Protein AF-0000000080181587 (afdb_homodimer)

Solvent-accessible surface area (backbone atoms only — not comparable to full-atom values): 15910 Å² total; per-residue (Å²): 115,83,78,79,50,74,43,42,26,51,30,37,34,53,44,27,36,54,55,8,50,52,36,20,49,54,12,48,38,34,66,66,40,89,56,18,46,67,44,42,8,54,51,32,40,67,53,12,35,51,60,16,58,60,49,30,49,51,49,24,50,44,24,31,50,20,9,48,26,30,38,45,14,40,65,37,14,56,19,17,9,43,42,31,15,54,25,50,43,45,24,66,62,68,8,54,89,44,44,54,50,54,92,63,52,16,29,41,58,36,51,52,54,23,45,52,32,35,28,40,11,13,65,32,47,37,70,75,19,47,38,27,73,75,44,42,80,70,42,75,56,25,32,63,51,4,37,47,45,11,50,53,53,3,48,49,51,23,52,49,48,46,73,76,30,52,47,73,58,78,74,73,80,121,117,82,77,79,51,72,45,42,24,50,29,36,34,54,45,27,36,54,54,7,51,53,36,20,51,54,12,48,35,34,65,68,42,81,61,18,46,68,42,42,9,53,52,31,42,68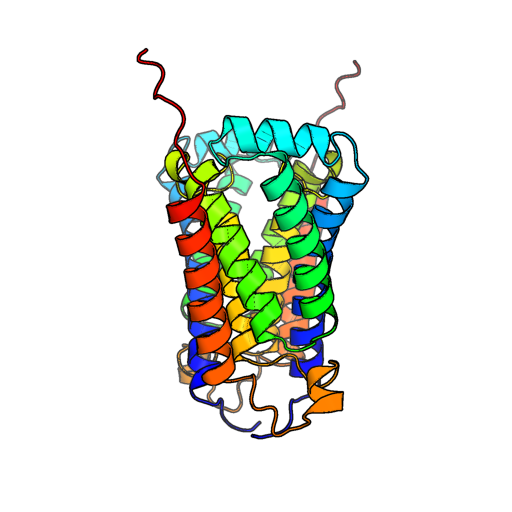,53,12,35,51,61,16,59,59,48,30,49,50,51,22,50,43,25,32,50,20,9,49,26,31,37,47,14,40,65,37,14,55,21,18,10,43,42,30,14,54,26,49,43,45,24,65,60,69,9,56,88,45,44,56,50,54,94,63,50,15,30,42,58,36,50,51,54,23,44,52,32,36,27,40,9,13,65,32,48,36,70,74,18,47,38,27,74,73,45,42,83,71,43,75,54,25,33,64,50,3,37,47,45,10,49,53,52,4,49,49,52,23,52,51,49,45,72,74,30,52,47,72,59,75,74,73,79,121

Foldseek 3Di:
DDADDPVRLVVLLVLLLVLLVVLLVVLVCCCDNDCHLVNQLVVCVQLFQPRSSVCSNVSSVLSNCLSVCSNQQHLQLVSLLSLLQSLLLCQVRPAVVQDQDPVSPHSVVSVVSSVSSLVCQAQGRHCNHVLCVVPNPNRPRYHPNSNCSSNVSSVCNNVVSCVPGGDGDDPPPD/DDADDPVRLVVLLVLLLVLLVVLLVVLVCLCPNPCHLVNQLVVCVQLFFPRSSVCSNVSSVLSNCLSVCSNQQHLQLVSLLSLLQSLLLCQVRPAVVQDQDPVSPHSVVSVVSSVSSLVCQAQGRHCNHVLCVVPNPNRVRYHPNSNCSSNVSSVCNNVVSCVPGGDGDDPPPD

Organism: NCBI:txid722731

Secondary structure (DSSP, 8-state):
-PPPPHHHHHHHHHHHHHHHHHHHHHHHHHHHSSSHHHHHHHHHHHTTBSSHHHHHHHHHHHHHHHHHHHHHTSSTHHHHHHHHHHHHHHIIIIIGGG-S-GGGT-SHHHHHHHHHHHHHHHH---SSSHHHHHHGGG-TTSHHHHHHHHHHHHHHHHHHHHHHHB--------/-PPPPHHHHHHHHHHHHHHHHHHHHHHHHHHHSSSHHHHHHHHHHHTTBSSHHHHHHHHHHHHHHHHHHHHHTSSTHHHHHHHHHHHHHHIIIIIGGG-S-GGGT-SHHHHHHHHHHHHHHHH---SSSHHHHHHGGG-TTSHHHHHHHHHHHHHHHHHHHHHHHB--------

pLDDT: mean 96.25, std 8.7, range [39.94, 99.0]

Nearest PDB structures (foldseek):
  8qad-assembly1_A  TM=2.742E-01  e=8.069E+00  synthetic construct

InterPro domains:
  IPR032808 DoxX family [PF07681] (11-96)
  IPR051907 DoxX-like inner membrane-associated oxidoreductase [PTHR33452] (5-134)

Structure (mmCIF, N/CA/C/O backbone):
data_AF-0000000080181587-model_v1
#
loop_
_entity.id
_entity.type
_entity.pdbx_description
1 polymer 'DoxX subfamily protein'
#
loop_
_atom_site.group_PDB
_atom_site.id
_atom_site.type_symbol
_atom_site.label_atom_id
_atom_site.label_alt_id
_atom_site.label_comp_id
_atom_site.label_asym_id
_atom_site.label_entity_id
_atom_site.label_seq_id
_atom_site.pdbx_PDB_ins_code
_atom_site.Cartn_x
_atom_site.Cartn_y
_atom_site.Cartn_z
_atom_site.occupancy
_atom_site.B_iso_or_equiv
_atom_site.auth_seq_id
_atom_site.auth_comp_id
_atom_site.auth_asym_id
_atom_site.auth_atom_id
_atom_site.pdbx_PDB_model_num
ATOM 1 N N . MET A 1 1 ? 8.352 -24.969 -11.055 1 54.62 1 MET A N 1
ATOM 2 C CA . MET A 1 1 ? 7.27 -24.031 -10.734 1 54.62 1 MET A CA 1
ATOM 3 C C . MET A 1 1 ? 6.41 -23.75 -11.961 1 54.62 1 MET A C 1
ATOM 5 O O . MET A 1 1 ? 6.918 -23.734 -13.086 1 54.62 1 MET A O 1
ATOM 9 N N . THR A 1 2 ? 5.125 -24.062 -11.914 1 62.81 2 THR A N 1
ATOM 10 C CA . THR A 1 2 ? 4.223 -23.797 -13.031 1 62.81 2 THR A CA 1
ATOM 11 C C . THR A 1 2 ? 4.352 -22.359 -13.5 1 62.81 2 THR A C 1
ATOM 13 O O . THR A 1 2 ? 4.602 -21.453 -12.703 1 62.81 2 THR A O 1
ATOM 16 N N . PRO A 1 3 ? 4.414 -22.266 -14.828 1 81.62 3 PRO A N 1
ATOM 17 C CA . PRO A 1 3 ? 4.48 -20.922 -15.391 1 81.62 3 PRO A CA 1
ATOM 18 C C . PRO A 1 3 ? 3.334 -20.031 -14.93 1 81.62 3 PRO A C 1
ATOM 20 O O . PRO A 1 3 ? 2.252 -20.516 -14.602 1 81.62 3 PRO A O 1
ATOM 23 N N . TYR A 1 4 ? 3.627 -18.75 -14.828 1 90.75 4 TYR A N 1
ATOM 24 C CA . TYR A 1 4 ? 2.617 -17.75 -14.484 1 90.75 4 TYR A CA 1
ATOM 25 C C . TYR A 1 4 ? 1.482 -17.75 -15.5 1 90.75 4 TYR A C 1
ATOM 27 O O . TYR A 1 4 ? 1.721 -17.859 -16.703 1 90.75 4 TYR A O 1
ATOM 35 N N . ALA A 1 5 ? 0.319 -17.734 -14.93 1 93.81 5 ALA A N 1
ATOM 36 C CA . ALA A 1 5 ? -0.793 -17.391 -15.812 1 93.81 5 ALA A CA 1
ATOM 37 C C . ALA A 1 5 ? -0.728 -15.93 -16.25 1 93.81 5 ALA A C 1
ATOM 39 O O . ALA A 1 5 ? -0.069 -15.109 -15.594 1 93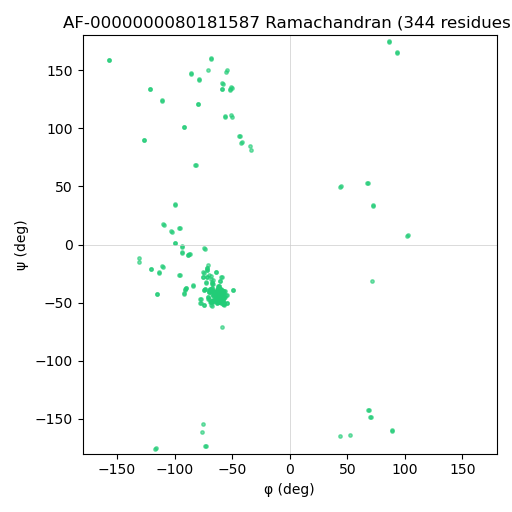.81 5 ALA A O 1
ATOM 40 N N . SER A 1 6 ? -1.43 -15.633 -17.359 1 96.69 6 SER A N 1
ATOM 41 C CA . SER A 1 6 ? -1.388 -14.281 -17.906 1 96.69 6 SER A CA 1
ATOM 42 C C . SER A 1 6 ? -1.922 -13.258 -16.906 1 96.69 6 SER A C 1
ATOM 44 O O . SER A 1 6 ? -1.405 -12.141 -16.828 1 96.69 6 SER A O 1
ATOM 46 N N . TYR A 1 7 ? -2.982 -13.57 -16.141 1 97.25 7 TYR A N 1
ATOM 47 C CA . TYR A 1 7 ? -3.537 -12.633 -15.164 1 97.25 7 TYR A CA 1
ATOM 48 C C . TYR A 1 7 ? -2.559 -12.391 -14.023 1 97.25 7 TYR A C 1
ATOM 50 O O . TYR A 1 7 ? -2.527 -11.297 -13.445 1 97.25 7 TYR A O 1
ATOM 58 N N . GLN A 1 8 ? -1.774 -13.398 -13.656 1 97.44 8 GLN A N 1
ATOM 59 C CA . GLN A 1 8 ? -0.755 -13.211 -12.625 1 97.44 8 GLN A CA 1
ATOM 60 C C . GLN A 1 8 ? 0.32 -12.227 -13.094 1 97.44 8 GLN A C 1
ATOM 62 O O . GLN A 1 8 ? 0.753 -11.367 -12.32 1 97.44 8 GLN A O 1
ATOM 67 N N . ASP A 1 9 ? 0.66 -12.406 -14.367 1 98.38 9 ASP A N 1
ATOM 68 C CA . ASP A 1 9 ? 1.646 -11.5 -14.945 1 98.38 9 ASP A CA 1
ATOM 69 C C . ASP A 1 9 ? 1.149 -10.055 -14.906 1 98.38 9 ASP A C 1
ATOM 71 O O . ASP A 1 9 ? 1.899 -9.141 -14.555 1 98.38 9 ASP A O 1
ATOM 75 N N . VAL A 1 10 ? -0.053 -9.852 -15.234 1 98.56 10 VAL A N 1
ATOM 76 C CA . VAL A 1 10 ? -0.626 -8.516 -15.297 1 98.56 10 VAL A CA 1
ATOM 77 C C . VAL A 1 10 ? -0.772 -7.945 -13.883 1 98.56 10 VAL A C 1
ATOM 79 O O . VAL A 1 10 ? -0.399 -6.801 -13.633 1 98.56 10 VAL A O 1
ATOM 82 N N . GLY A 1 11 ? -1.308 -8.742 -12.961 1 98.69 11 GLY A N 1
ATOM 83 C CA . GLY A 1 11 ? -1.465 -8.297 -11.586 1 98.69 11 GLY A CA 1
ATOM 84 C C . GLY A 1 11 ? -0.156 -7.891 -10.938 1 98.69 11 GLY A C 1
ATOM 85 O O . GLY A 1 11 ? -0.076 -6.84 -10.289 1 98.69 11 GLY A O 1
ATOM 86 N N . LEU A 1 12 ? 0.821 -8.703 -11.117 1 98.88 12 LEU A N 1
ATOM 87 C CA . LEU A 1 12 ? 2.131 -8.438 -10.531 1 98.88 12 LEU A CA 1
ATOM 88 C C . LEU A 1 12 ? 2.799 -7.242 -11.203 1 98.88 12 LEU A C 1
ATOM 90 O O . LEU A 1 12 ? 3.482 -6.457 -10.547 1 98.88 12 LEU A O 1
ATOM 94 N N . LEU A 1 13 ? 2.637 -7.121 -12.5 1 98.94 13 LEU A N 1
ATOM 95 C CA . LEU A 1 13 ? 3.211 -5.992 -13.219 1 98.94 13 LEU A CA 1
ATOM 96 C C . LEU A 1 13 ? 2.639 -4.676 -12.711 1 98.94 13 LEU A C 1
ATOM 98 O O . LEU A 1 13 ? 3.389 -3.74 -12.422 1 98.94 13 LEU A O 1
ATOM 102 N N . VAL A 1 14 ? 1.344 -4.609 -12.617 1 98.94 14 VAL A N 1
ATOM 103 C CA . VAL A 1 14 ? 0.69 -3.371 -12.203 1 98.94 14 VAL A CA 1
ATOM 104 C C . VAL A 1 14 ? 1.107 -3.02 -10.781 1 98.94 14 VAL A C 1
ATOM 106 O O . VAL A 1 14 ? 1.414 -1.862 -10.484 1 98.94 14 VAL A O 1
ATOM 109 N N . LEU A 1 15 ? 1.13 -4 -9.914 1 98.94 15 LEU A N 1
ATOM 110 C CA . LEU A 1 15 ? 1.533 -3.773 -8.531 1 98.94 15 LEU A CA 1
ATOM 111 C C . LEU A 1 15 ? 2.969 -3.268 -8.461 1 98.94 15 LEU A C 1
ATOM 113 O O . LEU A 1 15 ? 3.254 -2.291 -7.762 1 98.94 15 LEU A O 1
ATOM 117 N N . ARG A 1 16 ? 3.869 -3.859 -9.203 1 98.94 16 ARG A N 1
ATOM 118 C CA . ARG A 1 16 ? 5.27 -3.453 -9.219 1 98.94 16 ARG A CA 1
ATOM 119 C C . ARG A 1 16 ? 5.422 -2.031 -9.75 1 98.94 16 ARG A C 1
ATOM 121 O O . ARG A 1 16 ? 6.219 -1.25 -9.227 1 98.94 16 ARG A O 1
ATOM 128 N N . LEU A 1 17 ? 4.719 -1.771 -10.797 1 98.94 17 LEU A N 1
ATOM 129 C CA . LEU A 1 17 ? 4.832 -0.447 -11.398 1 98.94 17 LEU A CA 1
ATOM 130 C C . LEU A 1 17 ? 4.352 0.631 -10.43 1 98.94 17 LEU A C 1
ATOM 132 O O . LEU A 1 17 ? 5.012 1.659 -10.266 1 98.94 17 LEU A O 1
ATOM 136 N N . VAL A 1 18 ? 3.254 0.403 -9.781 1 98.94 18 VAL A N 1
ATOM 137 C CA . VAL A 1 18 ? 2.707 1.404 -8.875 1 98.94 18 VAL A CA 1
ATOM 138 C C . VAL A 1 18 ? 3.645 1.586 -7.684 1 98.94 18 VAL A C 1
ATOM 140 O O . VAL A 1 18 ? 4 2.713 -7.332 1 98.94 18 VAL A O 1
ATOM 143 N N . LEU A 1 19 ? 4.086 0.501 -7.055 1 98.94 19 LEU A N 1
ATOM 144 C CA . LEU A 1 19 ? 5.012 0.597 -5.934 1 98.94 19 LEU A CA 1
ATOM 145 C C . LEU A 1 19 ? 6.324 1.24 -6.367 1 98.94 19 LEU A C 1
ATOM 147 O O . LEU A 1 19 ? 6.812 2.164 -5.711 1 98.94 19 LEU A O 1
ATOM 151 N N . GLY A 1 20 ? 6.859 0.716 -7.473 1 99 20 GLY A N 1
ATOM 152 C CA . GLY A 1 20 ? 8.18 1.133 -7.914 1 99 20 GLY A CA 1
ATOM 153 C C . GLY A 1 20 ? 8.234 2.584 -8.352 1 99 20 GLY A C 1
ATOM 154 O O . GLY A 1 20 ? 9.133 3.326 -7.957 1 99 20 GLY A O 1
ATOM 155 N N . VAL A 1 21 ? 7.297 2.992 -9.164 1 98.94 21 VAL A N 1
ATOM 156 C CA . VAL A 1 21 ? 7.277 4.363 -9.664 1 98.94 21 VAL A CA 1
ATOM 157 C C . VAL A 1 21 ? 6.992 5.328 -8.508 1 98.94 21 VAL A C 1
ATOM 159 O O . VAL A 1 21 ? 7.539 6.43 -8.469 1 98.94 21 VAL A O 1
ATOM 162 N N . THR A 1 22 ? 6.109 4.922 -7.57 1 98.94 22 THR A N 1
ATOM 163 C CA . THR A 1 22 ? 5.836 5.734 -6.391 1 98.94 22 THR A CA 1
ATOM 164 C C . THR A 1 22 ? 7.121 6.008 -5.613 1 98.94 22 THR A C 1
ATOM 166 O O . THR A 1 22 ? 7.434 7.16 -5.301 1 98.94 22 THR A O 1
ATOM 169 N N . LEU A 1 23 ? 7.879 4.938 -5.328 1 98.94 23 LEU A N 1
ATOM 170 C CA . LEU A 1 23 ? 9.109 5.125 -4.559 1 98.94 23 LEU A CA 1
ATOM 171 C C . LEU A 1 23 ? 10.125 5.934 -5.352 1 98.94 23 LEU A C 1
ATOM 173 O O . LEU A 1 23 ? 10.805 6.805 -4.801 1 98.94 23 LEU A O 1
ATOM 177 N N . ALA A 1 24 ? 10.234 5.668 -6.621 1 98.94 24 ALA A N 1
ATOM 178 C CA . ALA A 1 24 ? 11.164 6.402 -7.477 1 98.94 24 ALA A CA 1
ATOM 179 C C . ALA A 1 24 ? 10.82 7.891 -7.512 1 98.94 24 ALA A C 1
ATOM 181 O O . ALA A 1 24 ? 11.711 8.742 -7.582 1 98.94 24 ALA A O 1
ATOM 182 N N . ALA A 1 25 ? 9.539 8.203 -7.539 1 98.75 25 ALA A N 1
ATOM 183 C CA . ALA A 1 25 ? 9.094 9.594 -7.527 1 98.75 25 ALA A CA 1
ATOM 184 C C . ALA A 1 25 ? 9.578 10.312 -6.27 1 98.75 25 ALA A C 1
ATOM 186 O O . ALA A 1 25 ? 9.953 11.484 -6.32 1 98.75 25 ALA A O 1
ATOM 187 N N . HIS A 1 26 ? 9.586 9.664 -5.16 1 98.69 26 HIS A N 1
ATOM 188 C CA . HIS A 1 26 ? 10.094 10.242 -3.926 1 98.69 26 HIS A CA 1
ATOM 189 C C . HIS A 1 26 ? 11.578 10.57 -4.043 1 98.69 26 HIS A C 1
ATOM 191 O O . HIS A 1 26 ? 12.023 11.648 -3.645 1 98.69 26 HIS A O 1
ATOM 197 N N . GLY A 1 27 ? 12.328 9.562 -4.566 1 98.69 27 GLY A N 1
ATOM 198 C CA . GLY A 1 27 ? 13.742 9.812 -4.785 1 98.69 27 GLY A CA 1
ATOM 199 C C . GLY A 1 27 ? 14 10.953 -5.754 1 98.69 27 GLY A C 1
ATOM 200 O O . GLY A 1 27 ? 14.859 11.805 -5.5 1 98.69 27 GLY A O 1
ATOM 201 N N . TYR A 1 28 ? 13.281 10.914 -6.848 1 98.69 28 TYR A N 1
ATOM 202 C CA . TYR A 1 28 ? 13.406 11.977 -7.84 1 98.69 28 TYR A CA 1
ATOM 203 C C . TYR A 1 28 ? 13.117 13.344 -7.219 1 98.69 28 TYR A C 1
ATOM 205 O O . TYR A 1 28 ? 13.836 14.312 -7.473 1 98.69 28 TYR A O 1
ATOM 213 N N . ASN A 1 29 ? 12.078 13.461 -6.445 1 97.75 29 ASN A N 1
ATOM 214 C CA . ASN A 1 29 ? 11.695 14.711 -5.797 1 97.75 29 ASN A CA 1
ATOM 215 C C . ASN A 1 29 ? 12.781 15.203 -4.844 1 97.75 29 ASN A C 1
ATOM 217 O O . ASN A 1 29 ? 12.984 16.406 -4.691 1 97.75 29 ASN A O 1
ATOM 221 N N . LYS A 1 30 ? 13.461 14.266 -4.176 1 98.31 30 LYS A N 1
ATOM 222 C CA . LYS A 1 30 ? 14.523 14.664 -3.264 1 98.31 30 LYS A CA 1
ATOM 223 C C . LYS A 1 30 ? 15.711 15.258 -4.027 1 98.31 30 LYS A C 1
ATOM 225 O O . LYS A 1 30 ? 16.422 16.125 -3.51 1 98.31 30 LYS A O 1
ATOM 230 N N . PHE A 1 31 ? 15.898 14.805 -5.215 1 98.38 31 PHE A N 1
ATOM 231 C CA . PHE A 1 31 ? 17.016 15.305 -6.008 1 98.38 31 PHE A CA 1
ATOM 232 C C . PHE A 1 31 ? 16.641 16.609 -6.715 1 98.38 31 PHE A C 1
ATOM 234 O O . PHE A 1 31 ? 17.453 17.516 -6.836 1 98.38 31 PHE A O 1
ATOM 241 N N . PHE A 1 32 ? 15.375 16.719 -7.137 1 97.31 32 PHE A N 1
ATOM 242 C CA . PHE A 1 32 ? 15.109 17.75 -8.141 1 97.31 32 PHE A CA 1
ATOM 243 C C . PHE A 1 32 ? 13.906 18.594 -7.734 1 97.31 32 PHE A C 1
ATOM 245 O O . PHE A 1 32 ? 13.609 19.594 -8.383 1 97.31 32 PHE A O 1
ATOM 252 N N . GLY A 1 33 ? 13.203 18.219 -6.812 1 92.62 33 GLY A N 1
ATOM 253 C CA . GLY A 1 33 ? 12.07 19 -6.348 1 92.62 33 GLY A CA 1
ATOM 254 C C . GLY A 1 33 ? 12.469 20.203 -5.52 1 92.62 33 GLY A C 1
ATOM 255 O O . GLY A 1 33 ? 13.594 20.703 -5.637 1 92.62 33 GLY A O 1
ATOM 256 N N . GLY A 1 34 ? 11.594 20.797 -4.723 1 87.81 34 GLY A N 1
ATOM 257 C CA . GLY A 1 34 ? 11.773 22.047 -4 1 87.81 34 GLY A CA 1
ATOM 258 C C . GLY A 1 34 ? 12.953 22.031 -3.049 1 87.81 34 GLY A C 1
ATOM 259 O O . GLY A 1 34 ? 13.977 22.656 -3.305 1 87.81 34 GLY A O 1
ATOM 260 N N . GLY A 1 35 ? 12.969 21.359 -1.96 1 90.25 35 GLY A N 1
ATOM 261 C CA . GLY A 1 35 ? 14 21.359 -0.934 1 90.25 35 GLY A CA 1
ATOM 262 C C . GLY A 1 35 ? 15.273 20.672 -1.373 1 90.25 35 GLY A C 1
ATOM 263 O O . GLY A 1 35 ? 16.344 20.906 -0.812 1 90.25 35 GLY A O 1
ATOM 264 N N . ARG A 1 36 ? 15.25 19.906 -2.365 1 97.12 36 ARG A N 1
ATOM 265 C CA . ARG A 1 36 ? 16.375 19.141 -2.916 1 97.12 36 ARG A CA 1
ATOM 266 C C . ARG A 1 36 ? 17.188 18.484 -1.807 1 97.12 36 ARG A C 1
ATOM 268 O O . ARG A 1 36 ? 16.688 18.297 -0.695 1 97.12 36 ARG A O 1
ATOM 275 N N . ILE A 1 37 ? 18.375 18.031 -2.109 1 98.44 37 ILE A N 1
ATOM 276 C CA . ILE A 1 37 ? 19.219 17.297 -1.17 1 98.44 37 ILE A CA 1
ATOM 277 C C . ILE A 1 37 ? 19.547 18.188 0.031 1 98.44 37 ILE A C 1
ATOM 279 O O . ILE A 1 37 ? 19.469 17.734 1.178 1 98.44 37 ILE A O 1
ATOM 283 N N . PRO A 1 38 ? 19.781 19.516 -0.123 1 98.38 38 PRO A N 1
ATOM 284 C CA . PRO A 1 38 ? 20.094 20.312 1.059 1 98.38 38 PRO A CA 1
ATOM 285 C C . PRO A 1 38 ? 18.922 20.422 2.027 1 98.38 38 PRO A C 1
ATOM 287 O O . PRO A 1 38 ? 19.109 20.312 3.242 1 98.38 38 PRO A O 1
ATOM 290 N N . GLY A 1 39 ? 17.719 20.672 1.534 1 98.19 39 GLY A N 1
ATOM 291 C CA . GLY A 1 39 ? 16.547 20.703 2.391 1 98.19 39 GLY A CA 1
ATOM 292 C C . GLY A 1 39 ? 16.281 19.375 3.09 1 98.19 39 GLY A C 1
ATOM 293 O O . GLY A 1 39 ? 15.969 19.344 4.281 1 98.19 39 GLY A O 1
ATOM 294 N N . THR A 1 40 ? 16.406 18.328 2.35 1 98.19 40 THR A N 1
ATOM 295 C CA . THR A 1 40 ? 16.219 17 2.914 1 98.19 40 THR A CA 1
ATOM 296 C C . THR A 1 40 ? 17.281 16.703 3.969 1 98.19 40 THR A C 1
ATOM 298 O O . THR A 1 40 ? 17 16.078 4.988 1 98.19 40 THR A O 1
ATOM 301 N N . ALA A 1 41 ? 18.484 17.125 3.701 1 98.62 41 ALA A N 1
ATOM 302 C CA . ALA A 1 41 ? 19.578 16.938 4.637 1 98.62 41 ALA A CA 1
ATOM 303 C C . ALA A 1 41 ? 19.297 17.609 5.973 1 98.62 41 ALA A C 1
ATOM 305 O O . ALA A 1 41 ? 19.516 17.031 7.035 1 98.62 41 ALA A O 1
ATOM 306 N N . ARG A 1 42 ? 18.828 18.797 5.945 1 98.31 42 ARG A N 1
ATOM 307 C CA . ARG A 1 42 ? 18.469 19.516 7.168 1 98.31 42 ARG A CA 1
ATOM 308 C C . ARG A 1 42 ? 17.375 18.766 7.926 1 98.31 42 ARG A C 1
ATOM 310 O O . ARG A 1 42 ? 17.422 18.672 9.156 1 98.31 42 ARG A O 1
ATOM 317 N N . TRP A 1 43 ? 16.406 18.281 7.16 1 97.44 43 TRP A N 1
ATOM 318 C CA . TRP A 1 43 ? 15.328 17.516 7.781 1 97.44 43 TRP A CA 1
ATOM 319 C C . TRP A 1 43 ? 15.867 16.266 8.453 1 97.44 43 TRP A C 1
ATOM 321 O O . TRP A 1 43 ? 15.5 15.953 9.594 1 97.44 43 TRP A O 1
ATOM 331 N N . PHE A 1 44 ? 16.766 15.539 7.82 1 98.25 44 PHE A N 1
ATOM 332 C CA . PHE A 1 44 ? 17.359 14.336 8.398 1 98.25 44 PHE A CA 1
ATOM 333 C C . PHE A 1 44 ? 18.109 14.68 9.68 1 98.25 44 PHE A C 1
ATOM 335 O O . PHE A 1 44 ? 18.016 13.961 10.68 1 98.25 44 PHE A O 1
ATOM 342 N N . GLU A 1 45 ? 18.859 15.773 9.664 1 97.75 45 GLU A N 1
ATOM 343 C CA . GLU A 1 45 ? 19.547 16.203 10.867 1 97.75 45 GLU A CA 1
ATOM 344 C C . GLU A 1 45 ? 18.562 16.453 12.008 1 97.75 45 GLU A C 1
ATOM 346 O O . GLU A 1 45 ? 18.812 16.047 13.148 1 97.75 45 GLU A O 1
ATOM 351 N N . SER A 1 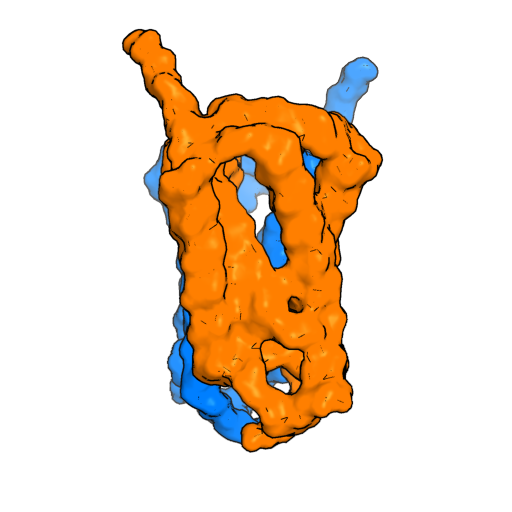46 ? 17.484 17 11.695 1 97.44 46 SER A N 1
ATOM 352 C CA . SER A 1 46 ? 16.516 17.406 12.703 1 97.44 46 SER A CA 1
ATOM 353 C C . SER A 1 46 ? 15.859 16.203 13.359 1 97.44 46 SER A C 1
ATOM 355 O O . SER A 1 46 ? 15.422 16.281 14.508 1 97.44 46 SER A O 1
ATOM 357 N N . ILE A 1 47 ? 15.797 15.117 12.664 1 96.5 47 ILE A N 1
ATOM 358 C CA . ILE A 1 47 ? 15.133 13.953 13.227 1 96.5 47 ILE A CA 1
ATOM 359 C C . ILE A 1 47 ? 16.172 12.977 13.781 1 96.5 47 ILE A C 1
ATOM 361 O O . ILE A 1 47 ? 15.836 11.852 14.156 1 96.5 47 ILE A O 1
ATOM 365 N N . GLY A 1 48 ? 17.469 13.375 13.68 1 97.69 48 GLY A N 1
ATOM 366 C CA . GLY A 1 48 ? 18.5 12.641 14.391 1 97.69 48 GLY A CA 1
ATOM 367 C C . GLY A 1 48 ? 19.281 11.695 13.5 1 97.69 48 GLY A C 1
ATOM 368 O O . GLY A 1 48 ? 20.109 10.914 13.992 1 97.69 48 GLY A O 1
ATOM 369 N N . MET A 1 49 ? 19.031 11.789 12.234 1 98.44 49 MET A N 1
ATOM 370 C CA . MET A 1 49 ? 19.812 10.992 11.297 1 98.44 49 MET A CA 1
ATOM 371 C C . MET A 1 49 ? 21.031 11.773 10.805 1 98.44 49 MET A C 1
ATOM 373 O O . MET A 1 49 ? 20.906 12.625 9.922 1 98.44 49 MET A O 1
ATOM 377 N N . LYS A 1 50 ? 22.141 11.484 11.352 1 97.62 50 LYS A N 1
ATOM 378 C CA . LYS A 1 50 ? 23.344 12.273 11.133 1 97.62 50 LYS A CA 1
ATOM 379 C C . LYS A 1 50 ? 24.469 11.422 10.539 1 97.62 50 LYS A C 1
ATOM 381 O O . LYS A 1 50 ? 24.656 10.273 10.938 1 97.62 50 LYS A O 1
ATOM 386 N N . PRO A 1 51 ? 25.219 11.859 9.461 1 98 51 PRO A N 1
ATOM 387 C CA . PRO A 1 51 ? 25.109 13.234 8.953 1 98 51 PRO A CA 1
ATOM 388 C C . PRO A 1 51 ? 23.984 13.406 7.945 1 98 51 PRO A C 1
ATOM 390 O O . PRO A 1 51 ? 23.688 12.492 7.164 1 98 51 PRO A O 1
ATOM 393 N N . GLY A 1 52 ? 23.375 14.469 7.871 1 98.31 52 GLY A N 1
ATOM 394 C CA . GLY A 1 52 ? 22.156 14.719 7.105 1 98.31 52 GLY A CA 1
ATOM 395 C C . GLY A 1 52 ? 22.359 14.57 5.609 1 98.31 52 GLY A C 1
ATOM 396 O O . GLY A 1 52 ? 21.547 13.938 4.93 1 98.31 52 GLY A O 1
ATOM 397 N N . LYS A 1 53 ? 23.422 15.156 5.117 1 98.44 53 LYS A N 1
ATOM 398 C CA . LYS A 1 53 ? 23.672 15.109 3.676 1 98.44 53 LYS A CA 1
ATOM 399 C C . LYS A 1 53 ? 23.875 13.672 3.201 1 98.44 53 LYS A C 1
ATOM 401 O O . LYS A 1 53 ? 23.391 13.297 2.131 1 98.44 53 LYS A O 1
ATOM 406 N N . PHE A 1 54 ? 24.562 12.922 3.982 1 98.56 54 PHE A N 1
ATOM 407 C CA . PHE A 1 54 ? 24.781 11.516 3.668 1 98.56 54 PHE A CA 1
ATOM 408 C C . PHE A 1 54 ? 23.469 10.758 3.588 1 98.56 54 PHE A C 1
ATOM 410 O O . PHE A 1 54 ? 23.188 10.078 2.6 1 98.56 54 PHE A O 1
ATOM 417 N N . HIS A 1 55 ? 22.641 10.969 4.512 1 98.69 55 HIS A N 1
ATOM 418 C CA . HIS A 1 55 ? 21.375 10.227 4.574 1 98.69 55 HIS A CA 1
ATOM 419 C C . HIS A 1 55 ? 20.406 10.703 3.504 1 98.69 55 HIS A C 1
ATOM 421 O O . HIS A 1 55 ? 19.672 9.898 2.93 1 98.69 55 HIS A O 1
ATOM 427 N N . ALA A 1 56 ? 20.391 11.969 3.273 1 98.75 56 ALA A N 1
ATOM 428 C CA . ALA A 1 56 ? 19.531 12.492 2.203 1 98.75 56 ALA A CA 1
ATOM 429 C C . ALA A 1 56 ? 19.906 11.867 0.859 1 98.75 56 ALA A C 1
ATOM 431 O O . ALA A 1 56 ? 19.031 11.43 0.11 1 98.75 56 ALA A O 1
ATOM 432 N N . THR A 1 57 ? 21.188 11.781 0.612 1 98.81 57 THR A N 1
ATOM 433 C CA . THR A 1 57 ? 21.672 11.258 -0.664 1 98.81 57 THR A CA 1
ATOM 434 C C . THR A 1 57 ? 21.422 9.758 -0.756 1 98.81 57 THR A C 1
ATOM 436 O O . THR A 1 57 ? 20.953 9.258 -1.785 1 98.81 57 THR A O 1
ATOM 439 N N . VAL A 1 58 ? 21.719 9.055 0.276 1 98.75 58 VAL A N 1
ATOM 440 C CA . VAL A 1 58 ? 21.531 7.605 0.292 1 98.75 58 VAL A CA 1
ATOM 441 C C . VAL A 1 58 ? 20.047 7.273 0.161 1 98.75 58 VAL A C 1
ATOM 443 O O . VAL A 1 58 ? 19.672 6.379 -0.6 1 98.75 58 VAL A O 1
ATOM 446 N N . ALA A 1 59 ? 19.188 7.984 0.927 1 98.81 59 ALA A N 1
ATOM 447 C CA . ALA A 1 59 ? 17.75 7.734 0.848 1 98.81 59 ALA A CA 1
ATOM 448 C C . ALA A 1 59 ? 17.219 8 -0.559 1 98.81 59 ALA A C 1
ATOM 450 O O . ALA A 1 59 ? 16.516 7.168 -1.135 1 98.81 59 ALA A O 1
ATOM 451 N N . ALA A 1 60 ? 17.609 9.133 -1.119 1 98.88 60 ALA A N 1
ATOM 452 C CA . ALA A 1 60 ? 17.141 9.5 -2.455 1 98.88 60 ALA A CA 1
ATOM 453 C C . ALA A 1 60 ? 17.594 8.477 -3.494 1 98.88 60 ALA A C 1
ATOM 455 O O . ALA A 1 60 ? 16.812 8.047 -4.34 1 98.88 60 ALA A O 1
ATOM 456 N N . THR A 1 61 ? 18.859 8.094 -3.447 1 98.94 61 THR A N 1
ATOM 457 C CA . THR A 1 61 ? 19.422 7.125 -4.379 1 98.94 61 THR A CA 1
ATOM 458 C C . THR A 1 61 ? 18.766 5.762 -4.219 1 98.94 61 THR A C 1
ATOM 460 O O . THR A 1 61 ? 18.438 5.102 -5.207 1 98.94 61 THR A O 1
ATOM 463 N N . THR A 1 62 ? 18.562 5.379 -2.953 1 98.94 62 THR A N 1
ATOM 464 C CA . THR A 1 62 ? 17.922 4.094 -2.697 1 98.94 62 THR A CA 1
ATOM 465 C C . THR A 1 62 ? 16.469 4.105 -3.189 1 98.94 62 THR A C 1
ATOM 467 O O . THR A 1 62 ? 16 3.125 -3.77 1 98.94 62 THR A O 1
ATOM 470 N N . GLU A 1 63 ? 15.781 5.184 -2.928 1 98.94 63 GLU A N 1
ATOM 471 C CA . GLU A 1 63 ? 14.406 5.297 -3.402 1 98.94 63 GLU A CA 1
ATOM 472 C C . GLU A 1 63 ? 14.336 5.18 -4.922 1 98.94 63 GLU A C 1
ATOM 474 O O . GLU A 1 63 ? 13.5 4.445 -5.457 1 98.94 63 GLU A O 1
ATOM 479 N N . LEU A 1 64 ? 15.227 5.84 -5.609 1 98.88 64 LEU A N 1
ATOM 480 C CA . LEU A 1 64 ? 15.258 5.801 -7.066 1 98.88 64 LEU A CA 1
ATOM 481 C C . LEU A 1 64 ? 15.625 4.406 -7.566 1 98.88 64 LEU A C 1
ATOM 483 O O . LEU A 1 64 ? 14.922 3.836 -8.406 1 98.88 64 LEU A O 1
ATOM 487 N N . ALA A 1 65 ? 16.688 3.838 -7.02 1 98.94 65 ALA A N 1
ATOM 488 C CA . ALA A 1 65 ? 17.203 2.553 -7.477 1 98.94 65 ALA A CA 1
ATOM 489 C C . ALA A 1 65 ? 16.234 1.419 -7.137 1 98.94 65 ALA A C 1
ATOM 491 O O . ALA A 1 65 ? 15.922 0.59 -7.992 1 98.94 65 ALA A O 1
ATOM 492 N N . ALA A 1 66 ? 15.789 1.385 -5.875 1 98.94 66 ALA A N 1
ATOM 493 C CA . ALA A 1 66 ? 14.852 0.342 -5.465 1 98.94 66 ALA A CA 1
ATOM 494 C C . ALA A 1 66 ? 13.516 0.488 -6.184 1 98.94 66 ALA A C 1
ATOM 496 O O . ALA A 1 66 ? 12.914 -0.507 -6.59 1 98.94 66 ALA A O 1
ATOM 497 N N . GLY A 1 67 ? 13.055 1.781 -6.289 1 98.94 67 GLY A N 1
ATOM 498 C CA . GLY A 1 67 ? 11.82 2.021 -7.012 1 98.94 67 GLY A CA 1
ATOM 499 C C . GLY A 1 67 ? 11.867 1.536 -8.445 1 98.94 67 GLY A C 1
ATOM 500 O O . GLY A 1 67 ? 11.031 0.727 -8.859 1 98.94 67 GLY A O 1
ATOM 501 N N . LEU A 1 68 ? 12.852 1.891 -9.211 1 98.94 68 LEU A N 1
ATOM 502 C CA . LEU A 1 68 ? 12.984 1.499 -10.609 1 98.94 68 LEU A CA 1
ATOM 503 C C . LEU A 1 68 ? 13.281 0.009 -10.727 1 98.94 68 LEU A C 1
ATOM 505 O O . LEU A 1 68 ? 12.781 -0.658 -11.633 1 98.94 68 LEU A O 1
ATOM 509 N N . GLY A 1 69 ? 14.133 -0.47 -9.844 1 99 69 GLY A N 1
ATOM 510 C CA . GLY A 1 69 ? 14.43 -1.895 -9.844 1 99 69 GLY A CA 1
ATOM 511 C C . GLY A 1 69 ? 13.195 -2.758 -9.656 1 99 69 GLY A C 1
ATOM 512 O O . GLY A 1 69 ? 13.023 -3.762 -10.352 1 99 69 GLY A O 1
ATOM 513 N N . LEU A 1 70 ? 12.359 -2.387 -8.688 1 99 70 LEU A N 1
ATOM 514 C CA . LEU A 1 70 ? 11.125 -3.139 -8.484 1 99 70 LEU A CA 1
ATOM 515 C C . LEU A 1 70 ? 10.203 -3.004 -9.688 1 99 70 LEU A C 1
ATOM 517 O O . LEU A 1 70 ? 9.586 -3.982 -10.109 1 99 70 LEU A O 1
ATOM 521 N N . ALA A 1 71 ? 10.102 -1.78 -10.242 1 98.94 71 ALA A N 1
ATOM 522 C CA . ALA A 1 71 ? 9.211 -1.526 -11.375 1 98.94 71 ALA A CA 1
ATOM 523 C C . ALA A 1 71 ? 9.562 -2.43 -12.555 1 98.94 71 ALA A C 1
ATOM 525 O O . ALA A 1 71 ? 8.672 -3.016 -13.18 1 98.94 71 ALA A O 1
ATOM 526 N N . VAL A 1 72 ? 10.82 -2.643 -12.82 1 98.94 72 VAL A N 1
ATOM 527 C CA . VAL A 1 72 ? 11.211 -3.404 -14 1 98.94 72 VAL A CA 1
ATOM 528 C C . VAL A 1 72 ? 11.398 -4.875 -13.633 1 98.94 72 VAL A C 1
ATOM 530 O O . VAL A 1 72 ? 11.609 -5.719 -14.508 1 98.94 72 VAL A O 1
ATOM 533 N N . GLY A 1 73 ? 11.328 -5.207 -12.383 1 98.94 73 GLY A N 1
ATOM 534 C CA . GLY A 1 73 ? 11.5 -6.574 -11.922 1 98.94 73 GLY A CA 1
ATOM 535 C C . GLY A 1 73 ? 12.914 -7.094 -12.117 1 98.94 73 GLY A C 1
ATOM 536 O O . GLY A 1 73 ? 13.117 -8.164 -12.688 1 98.94 73 GLY A O 1
ATOM 537 N N . LEU A 1 74 ? 13.852 -6.348 -11.617 1 98.94 74 LEU A N 1
ATOM 538 C CA . LEU A 1 74 ? 15.258 -6.734 -11.68 1 98.94 74 LEU A CA 1
ATOM 539 C C . LEU A 1 74 ? 15.789 -7.078 -10.289 1 98.94 74 LEU A C 1
ATOM 541 O O . LEU A 1 74 ? 15.758 -6.242 -9.383 1 98.94 74 LEU A O 1
ATOM 545 N N . LEU A 1 75 ? 16.359 -8.344 -10.117 1 98.94 75 LEU A N 1
ATOM 546 C CA . LEU A 1 75 ? 16.812 -8.789 -8.805 1 98.94 75 LEU A CA 1
ATOM 547 C C . LEU A 1 75 ? 15.797 -8.43 -7.723 1 98.94 75 LEU A C 1
ATOM 549 O O . LEU A 1 75 ? 16.156 -7.852 -6.695 1 98.94 75 LEU A O 1
ATOM 553 N N . THR A 1 76 ? 14.609 -8.734 -7.926 1 98.94 76 THR A N 1
ATOM 554 C CA . THR A 1 76 ? 13.391 -8.219 -7.309 1 98.94 76 THR A CA 1
ATOM 555 C C . THR A 1 76 ? 13.516 -8.211 -5.789 1 98.94 76 THR A C 1
ATOM 557 O O . THR A 1 76 ? 13.109 -7.246 -5.133 1 98.94 76 THR A O 1
ATOM 560 N N . PRO A 1 77 ? 14.109 -9.164 -5.086 1 98.94 77 PRO A N 1
ATOM 561 C CA . PRO A 1 77 ? 14.141 -9.102 -3.623 1 98.94 77 PRO A CA 1
ATOM 562 C C . PRO A 1 77 ? 15.078 -8.023 -3.094 1 98.94 77 PRO A C 1
ATOM 564 O O . PRO A 1 77 ? 14.961 -7.609 -1.939 1 98.94 77 PRO A O 1
ATOM 567 N N . ILE A 1 78 ? 16.031 -7.551 -3.9 1 99 78 ILE A N 1
ATOM 568 C CA . ILE A 1 78 ? 16.984 -6.531 -3.451 1 99 78 ILE A CA 1
ATOM 569 C C . ILE A 1 78 ? 16.281 -5.172 -3.393 1 99 78 ILE A C 1
ATOM 571 O O . ILE A 1 78 ? 16.297 -4.504 -2.355 1 99 78 ILE A O 1
ATOM 575 N N . PRO A 1 79 ? 15.609 -4.777 -4.508 1 99 79 PRO A N 1
ATOM 576 C CA . PRO A 1 79 ? 14.789 -3.572 -4.395 1 99 79 PRO A CA 1
ATOM 577 C C . PRO A 1 79 ? 13.742 -3.68 -3.287 1 99 79 PRO A C 1
ATOM 579 O O . PRO A 1 79 ? 13.477 -2.699 -2.584 1 99 79 PRO A O 1
ATOM 582 N N . ALA A 1 80 ? 13.117 -4.816 -3.137 1 99 80 ALA A N 1
ATOM 583 C CA . ALA A 1 80 ? 12.141 -5.008 -2.061 1 99 80 ALA A CA 1
ATOM 584 C C . ALA A 1 80 ? 12.789 -4.781 -0.695 1 99 80 ALA A C 1
ATOM 586 O O . ALA A 1 80 ? 12.172 -4.188 0.196 1 99 80 ALA A O 1
ATOM 587 N N . ALA A 1 81 ? 13.992 -5.246 -0.512 1 99 81 ALA A N 1
ATOM 588 C CA . ALA A 1 81 ? 14.742 -4.988 0.717 1 99 81 ALA A CA 1
ATOM 589 C C . ALA A 1 81 ? 14.953 -3.492 0.93 1 99 81 ALA A C 1
ATOM 591 O O . ALA A 1 81 ? 14.93 -3.014 2.066 1 99 81 ALA A O 1
ATOM 592 N N . GLY A 1 82 ? 15.203 -2.801 -0.165 1 98.94 82 GLY A N 1
ATOM 593 C CA . GLY A 1 82 ? 15.281 -1.352 -0.081 1 98.94 82 GLY A CA 1
ATOM 594 C C . GLY A 1 82 ? 14.016 -0.719 0.467 1 98.94 82 GLY A C 1
ATOM 595 O O . GLY A 1 82 ? 14.078 0.158 1.331 1 98.94 82 GLY A O 1
ATOM 596 N N . PHE A 1 83 ? 12.844 -1.153 -0.036 1 99 83 PHE A N 1
ATOM 597 C CA . PHE A 1 83 ? 11.562 -0.707 0.503 1 99 83 PHE A CA 1
ATOM 598 C C . PHE A 1 83 ? 11.484 -0.963 2.004 1 99 83 PHE A C 1
ATOM 600 O O . PHE A 1 83 ? 11.164 -0.06 2.777 1 99 83 PHE A O 1
ATOM 607 N N . VAL A 1 84 ? 11.797 -2.182 2.4 1 99 84 VAL A N 1
ATOM 608 C CA . VAL A 1 84 ? 11.688 -2.584 3.799 1 99 84 VAL A CA 1
ATOM 609 C C . VAL A 1 84 ? 12.578 -1.692 4.66 1 99 84 VAL A C 1
ATOM 611 O O . VAL A 1 84 ? 12.133 -1.17 5.688 1 99 84 VAL A O 1
ATOM 614 N N . SER A 1 85 ? 13.797 -1.497 4.262 1 98.94 85 SER A N 1
ATOM 615 C CA . SER A 1 85 ? 14.75 -0.71 5.035 1 98.94 85 SER A CA 1
ATOM 616 C C . SER A 1 85 ? 14.289 0.74 5.164 1 98.94 85 SER A C 1
ATOM 618 O O . SER A 1 85 ? 14.234 1.281 6.27 1 98.94 85 SER A O 1
ATOM 620 N N . LEU A 1 86 ? 13.945 1.341 4.023 1 98.94 86 LEU A N 1
ATOM 621 C CA . LEU A 1 86 ? 13.508 2.732 4.012 1 98.94 86 LEU A CA 1
ATOM 622 C C . LEU A 1 86 ? 12.273 2.922 4.887 1 98.94 86 LEU A C 1
ATOM 624 O O . LEU A 1 86 ? 12.211 3.861 5.684 1 98.94 86 LEU A O 1
ATOM 628 N N . MET A 1 87 ? 11.336 2.027 4.789 1 98.94 87 MET A N 1
ATOM 629 C CA . MET A 1 87 ? 10.078 2.168 5.516 1 98.94 87 MET A CA 1
ATOM 630 C C . MET A 1 87 ? 10.289 1.977 7.016 1 98.94 87 MET A C 1
ATOM 632 O O . MET A 1 87 ? 9.68 2.674 7.828 1 98.94 87 MET A O 1
ATOM 636 N N . LEU A 1 88 ? 11.109 1.024 7.34 1 98.94 88 LEU A N 1
ATOM 637 C CA . LEU A 1 88 ? 11.352 0.775 8.758 1 98.94 88 LEU A CA 1
ATOM 638 C C . LEU A 1 88 ? 12.078 1.948 9.398 1 98.94 88 LEU A C 1
ATOM 640 O O . LEU A 1 88 ? 11.758 2.348 10.523 1 98.94 88 LEU A O 1
ATOM 644 N N . VAL A 1 89 ? 13.07 2.488 8.758 1 98.88 89 VAL A N 1
ATOM 645 C CA . VAL A 1 89 ? 13.781 3.646 9.289 1 98.88 89 VAL A CA 1
ATOM 646 C C . VAL A 1 89 ? 12.812 4.82 9.445 1 98.88 89 VAL A C 1
ATOM 648 O O . VAL A 1 89 ? 12.82 5.508 10.469 1 98.88 89 VAL A O 1
ATOM 651 N N . ALA A 1 90 ? 11.984 5.066 8.43 1 98.75 90 ALA A N 1
ATOM 652 C CA . ALA A 1 90 ? 11.008 6.148 8.5 1 98.75 90 ALA A CA 1
ATOM 653 C C . ALA A 1 90 ? 10.016 5.918 9.633 1 98.75 90 ALA A C 1
ATOM 655 O O . ALA A 1 90 ? 9.703 6.836 10.391 1 98.75 90 ALA A O 1
ATOM 656 N N . ALA A 1 91 ? 9.531 4.688 9.766 1 98.81 91 ALA A N 1
ATOM 657 C CA . ALA A 1 91 ? 8.586 4.363 10.828 1 98.81 91 ALA A CA 1
ATOM 658 C C . ALA A 1 91 ? 9.188 4.633 12.203 1 98.81 91 ALA A C 1
ATOM 660 O O . ALA A 1 91 ? 8.523 5.176 13.086 1 98.81 91 ALA A O 1
ATOM 661 N N . TRP A 1 92 ? 10.438 4.273 12.352 1 98.5 92 TRP A N 1
ATOM 662 C CA . TRP A 1 92 ? 11.102 4.379 13.641 1 98.5 92 TRP A CA 1
ATOM 663 C C . TRP A 1 92 ? 11.43 5.832 13.969 1 98.5 92 TRP A C 1
ATOM 665 O O . TRP A 1 92 ? 11.234 6.281 15.102 1 98.5 92 TRP A O 1
ATOM 675 N N . THR A 1 93 ? 11.844 6.629 13.039 1 98.12 93 THR A N 1
ATOM 676 C CA . THR A 1 93 ? 12.422 7.938 13.312 1 98.12 93 THR A CA 1
ATOM 677 C C . THR A 1 93 ? 11.367 9.031 13.203 1 98.12 93 THR A C 1
ATOM 679 O O . THR A 1 93 ? 11.5 10.102 13.805 1 98.12 93 THR A O 1
ATOM 682 N N . VAL A 1 94 ? 10.367 8.75 12.414 1 97.69 94 VAL A N 1
ATOM 683 C CA . VAL A 1 94 ? 9.438 9.828 12.094 1 97.69 94 VAL A CA 1
ATOM 684 C C . VAL A 1 94 ? 8.055 9.508 12.656 1 97.69 94 VAL A C 1
ATOM 686 O O . VAL A 1 94 ? 7.402 10.375 13.242 1 97.69 94 VAL A O 1
ATOM 689 N N . HIS A 1 95 ? 7.566 8.234 12.531 1 98.31 95 HIS A N 1
ATOM 690 C CA . HIS A 1 95 ? 6.129 8 12.625 1 98.31 95 HIS A CA 1
ATOM 691 C C . HIS A 1 95 ? 5.773 7.262 13.906 1 98.31 95 HIS A C 1
ATOM 693 O O . HIS A 1 95 ? 4.617 7.273 14.336 1 98.31 95 HIS A O 1
ATOM 699 N N . ARG A 1 96 ? 6.695 6.625 14.523 1 97.19 96 ARG A N 1
ATOM 700 C CA . ARG A 1 96 ? 6.402 5.688 15.609 1 97.19 96 ARG A CA 1
ATOM 701 C C . ARG A 1 96 ? 5.664 6.383 16.75 1 97.19 96 ARG A C 1
ATOM 703 O O . ARG A 1 96 ? 4.809 5.781 17.391 1 97.19 96 ARG A O 1
ATOM 710 N N . HIS A 1 97 ? 5.844 7.664 16.953 1 97.12 97 HIS A N 1
ATOM 711 C CA . HIS A 1 97 ? 5.23 8.352 18.094 1 97.12 97 HIS A CA 1
ATOM 712 C C . HIS A 1 97 ? 3.836 8.859 17.734 1 97.12 97 HIS A C 1
ATOM 714 O O . HIS A 1 97 ? 3.09 9.289 18.625 1 97.12 97 HIS A O 1
ATOM 720 N N . ASN A 1 98 ? 3.514 8.781 16.516 1 97.88 98 ASN A N 1
ATOM 721 C CA . ASN A 1 98 ? 2.234 9.305 16.047 1 97.88 98 ASN A CA 1
ATOM 722 C C . ASN A 1 98 ? 1.161 8.227 16.031 1 97.88 98 ASN A C 1
ATOM 724 O O . ASN A 1 98 ? 0.034 8.469 15.594 1 97.88 98 ASN A O 1
ATOM 728 N N . GLY A 1 99 ? 1.581 6.969 16.406 1 97.88 99 GLY A N 1
ATOM 729 C CA . GLY A 1 99 ? 0.632 5.867 16.391 1 97.88 99 GLY A CA 1
ATOM 730 C C . GLY A 1 99 ? 0.574 5.156 15.055 1 97.88 99 GLY A C 1
ATOM 731 O O . GLY A 1 99 ? 1.456 5.336 14.211 1 97.88 99 GLY A O 1
ATOM 732 N N . PHE A 1 100 ? -0.448 4.445 14.758 1 98.5 100 PHE A N 1
ATOM 733 C CA . PHE A 1 100 ? -0.558 3.557 13.609 1 98.5 100 PHE A CA 1
ATOM 734 C C . PHE A 1 100 ? -1.142 4.297 12.406 1 98.5 100 PHE A C 1
ATOM 736 O O . PHE A 1 100 ? -0.621 4.191 11.297 1 98.5 100 PHE A O 1
ATOM 743 N N . PHE A 1 101 ? -2.109 5.16 12.641 1 98.12 101 PHE A N 1
ATOM 744 C CA . PHE A 1 101 ? -2.988 5.66 11.586 1 98.12 101 PHE A CA 1
ATOM 745 C C . PHE A 1 101 ? -2.297 6.746 10.773 1 98.12 101 PHE A C 1
ATOM 747 O O . PHE A 1 101 ? -1.687 7.656 11.336 1 98.12 101 PHE A O 1
ATOM 754 N N . ILE A 1 102 ? -2.545 6.73 9.492 1 97.5 102 ILE A N 1
ATOM 755 C CA . ILE A 1 102 ? -1.899 7.633 8.547 1 97.5 102 ILE A CA 1
ATOM 756 C C . ILE A 1 102 ? -2.439 9.047 8.727 1 97.5 102 ILE A C 1
ATOM 758 O O . ILE A 1 102 ? -1.722 10.023 8.508 1 97.5 102 ILE A O 1
ATOM 762 N N . VAL A 1 103 ? -3.674 9.219 9.188 1 92.75 103 VAL A N 1
ATOM 763 C CA . VAL A 1 103 ? -4.332 10.516 9.297 1 92.75 103 VAL A CA 1
ATOM 764 C C . VAL A 1 103 ? -3.58 11.391 10.297 1 92.75 103 VAL A C 1
ATOM 766 O O . VAL A 1 103 ? -3.605 12.617 10.195 1 92.75 103 VAL A O 1
ATOM 769 N N . LYS A 1 104 ? -2.852 10.82 11.211 1 94.56 104 LYS A N 1
ATOM 770 C CA . LYS A 1 104 ? -2.014 11.562 12.148 1 94.56 104 LYS A CA 1
ATOM 771 C C . LYS A 1 104 ? -0.534 11.359 11.836 1 94.56 104 LYS A C 1
ATOM 773 O O . LYS A 1 104 ? 0.309 11.43 12.734 1 94.56 104 LYS A O 1
ATOM 778 N N . GLU A 1 105 ? -0.259 10.875 10.609 1 97.19 105 GLU A N 1
ATOM 779 C CA . GLU A 1 105 ? 1.107 10.648 10.148 1 97.19 105 GLU A CA 1
ATOM 780 C C . GLU A 1 105 ? 1.729 9.438 10.852 1 97.19 105 GLU A C 1
ATOM 782 O O . GLU A 1 105 ? 2.906 9.469 11.211 1 97.19 105 GLU A O 1
ATOM 787 N N . GLY A 1 106 ? 0.916 8.469 11.141 1 98.31 106 GLY A N 1
ATOM 788 C CA . GLY A 1 106 ? 1.399 7.234 11.75 1 98.31 106 GLY A CA 1
ATOM 789 C C . GLY A 1 106 ? 2.158 6.348 10.781 1 98.31 106 GLY A C 1
ATOM 790 O O . GLY A 1 106 ? 2.453 6.762 9.656 1 98.31 106 GLY A O 1
ATOM 791 N N . TRP A 1 107 ? 2.502 5.145 11.242 1 98.75 107 TRP A N 1
ATOM 792 C CA . TRP A 1 107 ? 3.414 4.293 10.484 1 98.75 107 TRP A CA 1
ATOM 793 C C . TRP A 1 107 ? 2.641 3.301 9.617 1 98.75 107 TRP A C 1
ATOM 795 O O . TRP A 1 107 ? 3.223 2.367 9.062 1 98.75 107 TRP A O 1
ATOM 805 N N . GLU A 1 108 ? 1.353 3.523 9.438 1 98.69 108 GLU A N 1
ATOM 806 C CA . GLU A 1 108 ? 0.447 2.676 8.672 1 98.69 108 GLU A CA 1
ATOM 807 C C . GLU A 1 108 ? 0.937 2.506 7.234 1 98.69 108 GLU A C 1
ATOM 809 O O . GLU A 1 108 ? 1.053 1.381 6.742 1 98.69 108 GLU A O 1
ATOM 814 N N . TYR A 1 109 ? 1.212 3.578 6.59 1 98.88 109 TYR A N 1
ATOM 815 C CA . TYR A 1 109 ? 1.597 3.541 5.184 1 98.88 109 TYR A CA 1
ATOM 816 C C . TYR A 1 109 ? 2.949 2.863 5.008 1 98.88 109 TYR A C 1
ATOM 818 O O . TYR A 1 109 ? 3.16 2.129 4.035 1 98.88 109 TYR A O 1
ATOM 826 N N . ASN A 1 110 ? 3.941 3.08 5.895 1 98.88 110 ASN A N 1
ATOM 827 C CA . ASN A 1 110 ? 5.227 2.393 5.855 1 98.88 110 ASN A CA 1
ATOM 828 C C . ASN A 1 110 ? 5.055 0.877 5.863 1 98.88 110 ASN A C 1
ATOM 830 O O . ASN A 1 110 ? 5.699 0.171 5.09 1 98.88 110 ASN A O 1
ATOM 834 N N . LEU A 1 111 ? 4.148 0.407 6.723 1 98.94 111 LEU A N 1
ATOM 835 C CA . LEU A 1 111 ? 3.883 -1.024 6.828 1 98.94 111 LEU A CA 1
ATOM 836 C C . LEU A 1 111 ? 3.346 -1.572 5.508 1 98.94 111 LEU A C 1
ATOM 838 O O . LEU A 1 111 ? 3.814 -2.605 5.023 1 98.94 111 LEU A O 1
ATOM 842 N N . VAL A 1 112 ? 2.396 -0.899 4.926 1 98.94 112 VAL A N 1
ATOM 843 C CA . VAL A 1 112 ? 1.74 -1.366 3.711 1 98.94 112 VAL A CA 1
ATOM 844 C C . VAL A 1 112 ? 2.756 -1.444 2.572 1 98.94 112 VAL A C 1
ATOM 846 O O . VAL A 1 112 ? 2.807 -2.438 1.844 1 98.94 112 VAL A O 1
ATOM 849 N N . LEU A 1 113 ? 3.598 -0.397 2.426 1 98.94 113 LEU A N 1
ATOM 850 C CA . LEU A 1 113 ? 4.594 -0.384 1.358 1 98.94 113 LEU A CA 1
ATOM 851 C C . LEU A 1 113 ? 5.59 -1.523 1.532 1 98.94 113 LEU A C 1
ATOM 853 O O . LEU A 1 113 ? 5.91 -2.227 0.572 1 98.94 113 LEU A O 1
ATOM 857 N N . ALA A 1 114 ? 6.062 -1.706 2.736 1 99 114 ALA A N 1
ATOM 858 C CA . ALA A 1 114 ? 7.047 -2.75 3.004 1 99 114 ALA A CA 1
ATOM 859 C C . ALA A 1 114 ? 6.473 -4.133 2.719 1 99 114 ALA A C 1
ATOM 861 O O . ALA A 1 114 ? 7.105 -4.949 2.041 1 99 114 ALA A O 1
ATOM 862 N N . ILE A 1 115 ? 5.285 -4.371 3.195 1 99 115 ILE A N 1
ATOM 863 C CA . ILE A 1 115 ? 4.684 -5.695 3.078 1 99 115 ILE A CA 1
ATOM 864 C C . ILE A 1 115 ? 4.324 -5.969 1.62 1 99 115 ILE A C 1
ATOM 866 O O . ILE A 1 115 ? 4.449 -7.102 1.146 1 99 115 ILE A O 1
ATOM 870 N N . ALA A 1 116 ? 3.82 -4.965 0.894 1 99 116 ALA A N 1
ATOM 871 C CA . ALA A 1 116 ? 3.525 -5.148 -0.525 1 99 116 ALA A CA 1
ATOM 872 C C . ALA A 1 116 ? 4.789 -5.504 -1.306 1 99 116 ALA A C 1
ATOM 874 O O . ALA A 1 116 ? 4.758 -6.367 -2.186 1 99 116 ALA A O 1
ATOM 875 N N . ALA A 1 117 ? 5.891 -4.855 -1.002 1 99 117 ALA A N 1
ATOM 876 C CA . ALA A 1 117 ? 7.152 -5.172 -1.661 1 99 117 ALA A CA 1
ATOM 877 C C . ALA A 1 117 ? 7.609 -6.586 -1.324 1 99 117 ALA A C 1
ATOM 879 O O . ALA A 1 117 ? 8.086 -7.316 -2.197 1 99 117 ALA A O 1
ATOM 880 N N . ILE A 1 118 ? 7.496 -6.949 -0.078 1 99 118 ILE A N 1
ATOM 881 C CA . ILE A 1 118 ? 7.848 -8.297 0.345 1 99 118 ILE A CA 1
ATOM 882 C C . ILE A 1 118 ? 6.992 -9.312 -0.406 1 99 118 ILE A C 1
ATOM 884 O O . ILE A 1 118 ? 7.484 -10.375 -0.812 1 99 118 ILE A O 1
ATOM 888 N N . ALA A 1 119 ? 5.719 -8.992 -0.553 1 98.94 119 ALA A N 1
ATOM 889 C CA . ALA A 1 119 ? 4.828 -9.891 -1.288 1 98.94 119 ALA A CA 1
ATOM 890 C C . ALA A 1 119 ? 5.316 -10.094 -2.719 1 98.94 119 ALA A C 1
ATOM 892 O O . ALA A 1 119 ? 5.328 -11.219 -3.223 1 98.94 119 ALA A O 1
ATOM 893 N N . VAL A 1 120 ? 5.738 -9.023 -3.363 1 98.94 120 VAL A N 1
ATOM 894 C CA . VAL A 1 120 ? 6.242 -9.125 -4.73 1 98.94 120 VAL A CA 1
ATOM 895 C C . VAL A 1 120 ? 7.5 -9.992 -4.754 1 98.94 120 VAL A C 1
ATOM 897 O O . VAL A 1 120 ? 7.652 -10.852 -5.625 1 98.94 120 VAL A O 1
ATOM 900 N N . ALA A 1 121 ? 8.367 -9.789 -3.805 1 98.94 121 ALA A N 1
ATOM 901 C CA . ALA A 1 121 ? 9.602 -10.578 -3.719 1 98.94 121 ALA A CA 1
ATOM 902 C C . ALA A 1 121 ? 9.297 -12.055 -3.523 1 98.94 121 ALA A C 1
ATOM 904 O O . ALA A 1 121 ? 10.016 -12.914 -4.031 1 98.94 121 ALA A O 1
ATOM 905 N N . THR A 1 122 ? 8.281 -12.375 -2.807 1 98.81 122 THR A N 1
ATOM 906 C CA . THR A 1 122 ? 7.906 -13.742 -2.471 1 98.81 122 THR A CA 1
ATOM 907 C C . THR A 1 122 ? 7.219 -14.414 -3.652 1 98.81 122 THR A C 1
ATOM 909 O O . THR A 1 122 ? 7.574 -15.539 -4.027 1 98.81 122 THR A O 1
ATOM 912 N N . LEU A 1 123 ? 6.258 -13.672 -4.234 1 98.25 123 LEU A N 1
ATOM 913 C CA . LEU A 1 123 ? 5.461 -14.219 -5.328 1 98.25 123 LEU A CA 1
ATOM 914 C C . LEU A 1 123 ? 6.27 -14.258 -6.621 1 98.25 123 LEU A C 1
ATOM 916 O O . LEU A 1 123 ? 6 -15.086 -7.5 1 98.25 123 LEU A O 1
ATOM 920 N N . GLY A 1 124 ? 7.285 -13.406 -6.711 1 98.25 124 GLY A N 1
ATOM 921 C CA . GLY A 1 124 ? 8.039 -13.203 -7.941 1 98.25 124 GLY A CA 1
ATOM 922 C C . GLY A 1 124 ? 7.504 -12.055 -8.781 1 98.25 124 GLY A C 1
ATOM 923 O O . GLY A 1 124 ? 6.395 -11.57 -8.547 1 98.25 124 GLY A O 1
ATOM 924 N N . PRO A 1 125 ? 8.289 -11.664 -9.695 1 98.62 125 PRO A N 1
ATOM 925 C CA . PRO A 1 125 ? 7.953 -10.445 -10.422 1 98.62 125 PRO A CA 1
ATOM 926 C C . PRO A 1 125 ? 7.047 -10.703 -11.625 1 98.62 125 PRO A C 1
ATOM 928 O O . PRO A 1 125 ? 6.566 -9.758 -12.258 1 98.62 125 PRO A O 1
ATOM 931 N N . GLY A 1 126 ? 6.762 -11.93 -12.031 1 98.19 126 GLY A N 1
ATOM 932 C CA . GLY A 1 126 ? 6.004 -12.242 -13.234 1 98.19 126 GLY A CA 1
ATOM 933 C C . GLY A 1 126 ? 6.867 -12.312 -14.484 1 98.19 126 GLY A C 1
ATOM 934 O O . GLY A 1 126 ? 8.062 -12.031 -14.43 1 98.19 126 GLY A O 1
ATOM 935 N N . ARG A 1 127 ? 6.289 -12.695 -15.609 1 98.38 127 ARG A N 1
ATOM 936 C CA . ARG A 1 127 ? 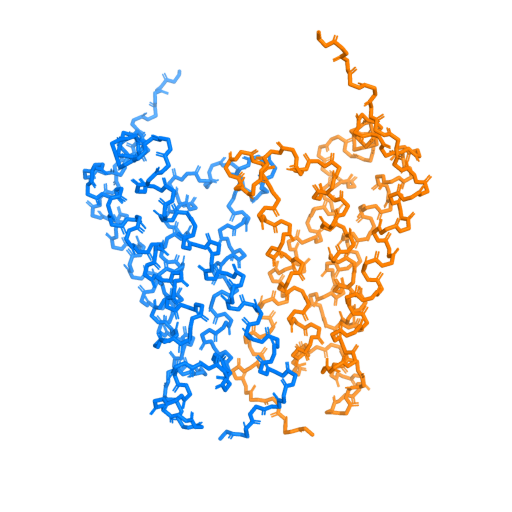7.047 -12.906 -16.844 1 98.38 127 ARG A CA 1
ATOM 937 C C . ARG A 1 127 ? 7.426 -11.578 -17.484 1 98.38 127 ARG A C 1
ATOM 939 O O . ARG A 1 127 ? 8.398 -11.492 -18.234 1 98.38 127 ARG A O 1
ATOM 946 N N . PHE A 1 128 ? 6.609 -10.57 -17.234 1 98.62 128 PHE A N 1
ATOM 947 C CA . PHE A 1 128 ? 6.949 -9.234 -17.703 1 98.62 128 PHE A CA 1
ATOM 948 C C . PHE A 1 128 ? 7.93 -8.555 -16.766 1 98.62 128 PHE A C 1
ATOM 950 O O . PHE A 1 128 ? 7.605 -7.539 -16.141 1 98.62 128 PHE A O 1
ATOM 957 N N . SER A 1 129 ? 9.164 -9.086 -16.734 1 98.88 129 SER A N 1
ATOM 958 C CA . SER A 1 129 ? 10.195 -8.609 -15.812 1 98.88 129 SER A CA 1
ATOM 959 C C . SER A 1 129 ? 11.586 -8.938 -16.328 1 98.88 129 SER A C 1
ATOM 961 O O . SER A 1 129 ? 11.758 -9.875 -17.109 1 98.88 129 SER A O 1
ATOM 963 N N . LEU A 1 130 ? 12.547 -8.25 -15.875 1 98.88 130 LEU A N 1
ATOM 964 C CA . LEU A 1 130 ? 13.93 -8.547 -16.234 1 98.88 130 LEU A CA 1
ATOM 965 C C . LEU A 1 130 ? 14.406 -9.82 -15.547 1 98.88 130 LEU A C 1
ATOM 967 O O . LEU A 1 130 ? 15.203 -10.57 -16.109 1 98.88 130 LEU A O 1
ATOM 971 N N . ASP A 1 131 ? 13.914 -10.094 -14.352 1 98.81 131 ASP A N 1
ATOM 972 C CA . ASP A 1 131 ? 14.25 -11.352 -13.703 1 98.81 131 ASP A CA 1
ATOM 973 C C . ASP A 1 131 ? 13.836 -12.547 -14.57 1 98.81 131 ASP A C 1
ATOM 975 O O . ASP A 1 131 ? 14.562 -13.531 -14.656 1 98.81 131 ASP A O 1
ATOM 979 N N . TRP A 1 132 ? 12.68 -12.422 -15.148 1 98.12 132 TRP A N 1
ATOM 980 C CA . TRP A 1 132 ? 12.242 -13.516 -16.016 1 98.12 132 TRP A CA 1
ATOM 981 C C . TRP A 1 132 ? 13.141 -13.648 -17.234 1 98.12 132 TRP A C 1
ATOM 983 O O . TRP A 1 132 ? 13.484 -14.758 -17.641 1 98.12 132 TRP A O 1
ATOM 993 N N . ALA A 1 133 ? 13.492 -12.523 -17.812 1 98.31 133 ALA A N 1
ATOM 994 C CA . ALA A 1 133 ? 14.359 -12.531 -18.984 1 98.31 133 ALA A CA 1
ATOM 995 C C . ALA A 1 133 ? 15.711 -13.156 -18.656 1 98.31 133 ALA A C 1
ATOM 997 O O . ALA A 1 133 ? 16.312 -13.82 -19.516 1 98.31 133 ALA A O 1
ATOM 998 N N . ILE A 1 134 ? 16.125 -12.992 -17.469 1 98.44 134 ILE A N 1
ATOM 999 C CA . ILE A 1 134 ? 17.469 -13.406 -17.078 1 98.44 134 ILE A CA 1
ATOM 1000 C C . ILE A 1 134 ? 17.422 -14.836 -16.547 1 98.44 134 ILE A C 1
ATOM 1002 O O . ILE A 1 134 ? 18.266 -15.664 -16.906 1 98.44 134 ILE A O 1
ATOM 1006 N N . PHE A 1 135 ? 16.375 -15.172 -15.703 1 97.62 135 PHE A N 1
ATOM 1007 C CA . PHE A 1 135 ? 16.438 -16.406 -14.938 1 97.62 135 PHE A CA 1
ATOM 1008 C C . PHE A 1 135 ? 15.359 -17.391 -15.406 1 97.62 135 PHE A C 1
ATOM 1010 O O . PHE A 1 135 ? 15.422 -18.578 -15.102 1 97.62 135 PHE A O 1
ATOM 1017 N N . GLY A 1 136 ? 14.305 -16.859 -16 1 96.06 136 GLY A N 1
ATOM 1018 C CA . GLY A 1 136 ? 13.242 -17.719 -16.5 1 96.06 136 GLY A CA 1
ATOM 1019 C C . GLY A 1 136 ? 12.422 -18.359 -15.383 1 96.06 136 GLY A C 1
ATOM 1020 O O . GLY A 1 136 ? 12.227 -17.75 -14.328 1 96.06 136 GLY A O 1
ATOM 1021 N N . VAL A 1 137 ? 11.961 -19.5 -15.641 1 90.88 137 VAL A N 1
ATOM 1022 C CA . VAL A 1 137 ? 11.008 -20.172 -14.758 1 90.88 137 VAL A CA 1
ATOM 1023 C C . VAL A 1 137 ? 11.719 -20.641 -13.492 1 90.88 137 VAL A C 1
ATOM 1025 O O . VAL A 1 137 ? 11.086 -20.828 -12.453 1 90.88 137 VAL A O 1
ATOM 1028 N N . ASN A 1 138 ? 13.031 -20.781 -13.594 1 93.25 138 ASN A N 1
ATOM 1029 C CA . ASN A 1 138 ? 13.805 -21.266 -12.453 1 93.25 138 ASN A CA 1
ATOM 1030 C C . ASN A 1 138 ? 14.469 -20.109 -11.703 1 93.25 138 ASN A C 1
ATOM 1032 O O . ASN A 1 138 ? 15.602 -20.234 -11.242 1 93.25 138 ASN A O 1
ATOM 1036 N N . ASN A 1 139 ? 13.812 -19 -11.672 1 95.88 139 ASN A N 1
ATOM 1037 C CA . ASN A 1 139 ? 14.328 -17.828 -10.961 1 95.88 139 ASN A CA 1
ATOM 1038 C C . ASN A 1 139 ? 14.617 -18.141 -9.492 1 95.88 139 ASN A C 1
ATOM 1040 O O . ASN A 1 139 ? 13.695 -18.406 -8.719 1 95.88 139 ASN A O 1
ATOM 1044 N N . PRO A 1 140 ? 15.875 -18.188 -9.094 1 97.38 140 PRO A N 1
ATOM 1045 C CA . PRO A 1 140 ? 16.234 -18.547 -7.723 1 97.38 140 PRO A CA 1
ATOM 1046 C C . PRO A 1 140 ? 15.93 -17.438 -6.723 1 97.38 140 PRO A C 1
ATOM 1048 O O . PRO A 1 140 ? 16.078 -17.625 -5.512 1 97.38 140 PRO A O 1
ATOM 1051 N N . LEU A 1 141 ? 15.469 -16.281 -7.141 1 98.12 141 LEU A N 1
ATOM 1052 C CA . LEU A 1 141 ? 15.32 -15.109 -6.285 1 98.12 141 LEU A CA 1
ATOM 1053 C C . LEU A 1 141 ? 13.867 -14.914 -5.875 1 98.12 141 LEU A C 1
ATOM 1055 O O . LEU A 1 141 ? 13.508 -13.859 -5.34 1 98.12 141 LEU A O 1
ATOM 1059 N N . MET A 1 142 ? 13.086 -15.828 -6.117 1 97.44 142 MET A N 1
ATOM 1060 C CA . MET A 1 142 ? 11.688 -15.727 -5.695 1 97.44 142 MET A CA 1
ATOM 1061 C C . MET A 1 142 ? 11.352 -16.812 -4.676 1 97.44 142 MET A C 1
ATOM 1063 O O . MET A 1 142 ? 12.242 -17.516 -4.188 1 97.44 142 MET A O 1
ATOM 1067 N N . GLY A 1 143 ? 10.047 -16.875 -4.297 1 97.88 143 GLY A N 1
ATOM 1068 C CA . GLY A 1 143 ? 9.648 -17.875 -3.316 1 97.88 143 GLY A CA 1
ATOM 1069 C C . GLY A 1 143 ? 10.211 -17.609 -1.933 1 97.88 143 GLY A C 1
ATOM 1070 O O . GLY A 1 143 ? 10.258 -16.469 -1.484 1 97.88 143 GLY A O 1
ATOM 1071 N N . TRP A 1 144 ? 10.562 -18.641 -1.279 1 98.56 144 TRP A N 1
ATOM 1072 C CA . TRP A 1 144 ? 11.109 -18.531 0.067 1 98.56 144 TRP A CA 1
ATOM 1073 C C . TRP A 1 144 ? 12.414 -17.734 0.056 1 98.56 144 TRP A C 1
ATOM 1075 O O . TRP A 1 144 ? 12.695 -16.984 1.001 1 98.56 144 TRP A O 1
ATOM 1085 N N . ASN A 1 145 ? 13.219 -17.938 -0.989 1 98.75 145 ASN A N 1
ATOM 1086 C CA . ASN A 1 145 ? 14.445 -17.156 -1.1 1 98.75 145 ASN A CA 1
ATOM 1087 C C . ASN A 1 145 ? 14.141 -15.656 -1.211 1 98.75 145 ASN A C 1
ATOM 1089 O O . ASN A 1 145 ? 14.805 -14.836 -0.57 1 98.75 145 ASN A O 1
ATOM 1093 N N . GLY A 1 146 ? 13.172 -15.305 -2.082 1 98.88 146 GLY A N 1
ATOM 1094 C CA . GLY A 1 146 ? 12.781 -13.914 -2.221 1 98.88 146 GLY A CA 1
ATOM 1095 C C . GLY A 1 146 ? 12.289 -13.297 -0.925 1 98.88 146 GLY A C 1
ATOM 1096 O O . GLY A 1 146 ? 12.641 -12.164 -0.592 1 98.88 146 GLY A O 1
ATOM 1097 N N . LEU A 1 147 ? 11.477 -14.078 -0.221 1 98.94 147 LEU A N 1
ATOM 1098 C CA . LEU A 1 147 ? 10.984 -13.648 1.083 1 98.94 147 LEU A CA 1
ATOM 1099 C C . LEU A 1 147 ? 12.141 -13.398 2.047 1 98.94 147 LEU A C 1
ATOM 1101 O O . LEU A 1 147 ? 12.219 -12.336 2.668 1 98.94 147 LEU A O 1
ATOM 1105 N N . ALA A 1 148 ? 13.016 -14.328 2.15 1 98.94 148 ALA A N 1
ATOM 1106 C CA . ALA A 1 148 ? 14.125 -14.25 3.098 1 98.94 148 ALA A CA 1
ATOM 1107 C C . ALA A 1 148 ? 15.047 -13.07 2.77 1 98.94 148 ALA A C 1
ATOM 1109 O O . ALA A 1 148 ? 15.414 -12.297 3.656 1 98.94 148 ALA A O 1
ATOM 1110 N N . ILE A 1 149 ? 15.398 -12.945 1.528 1 98.94 149 ILE A N 1
ATOM 1111 C CA . ILE A 1 149 ? 16.328 -11.898 1.112 1 98.94 149 ILE A CA 1
ATOM 1112 C C . ILE A 1 149 ? 15.711 -10.531 1.376 1 98.94 149 ILE A C 1
ATOM 1114 O O . ILE A 1 149 ? 16.359 -9.656 1.958 1 98.94 149 ILE A O 1
ATOM 1118 N N . SER A 1 150 ? 14.461 -10.297 0.949 1 98.94 150 SER A N 1
ATOM 1119 C CA . SER A 1 150 ? 13.828 -8.992 1.127 1 98.94 150 SER A CA 1
ATOM 1120 C C . SER A 1 150 ? 13.711 -8.633 2.604 1 98.94 150 SER A C 1
ATOM 1122 O O . SER A 1 150 ? 14.008 -7.5 2.998 1 98.94 150 SER A O 1
ATOM 1124 N N . VAL A 1 151 ? 13.359 -9.586 3.453 1 98.94 151 VAL A N 1
ATOM 1125 C CA . VAL A 1 151 ? 13.125 -9.32 4.867 1 98.94 151 VAL A CA 1
ATOM 1126 C C . VAL A 1 151 ? 14.453 -9.18 5.602 1 98.94 151 VAL A C 1
ATOM 1128 O O . VAL A 1 151 ? 14.695 -8.18 6.285 1 98.94 151 VAL A O 1
ATOM 1131 N N . VAL A 1 152 ? 15.375 -10.117 5.445 1 98.94 152 VAL A N 1
ATOM 1132 C CA . VAL A 1 152 ? 16.625 -10.148 6.211 1 98.94 152 VAL A CA 1
ATOM 1133 C C . VAL A 1 152 ? 17.516 -8.984 5.789 1 98.94 152 VAL A C 1
ATOM 1135 O O . VAL A 1 152 ? 18.016 -8.234 6.633 1 98.94 152 VAL A O 1
ATOM 1138 N N . LEU A 1 153 ? 17.719 -8.812 4.473 1 98.94 153 LEU A N 1
ATOM 1139 C CA . LEU A 1 153 ? 18.547 -7.707 3.99 1 98.94 153 LEU A CA 1
ATOM 1140 C C . LEU A 1 153 ? 17.922 -6.363 4.34 1 98.94 153 LEU A C 1
ATOM 1142 O O . LEU A 1 153 ? 18.625 -5.426 4.715 1 98.94 153 LEU A O 1
ATOM 1146 N N . GLY A 1 154 ? 16.578 -6.234 4.176 1 98.94 154 GLY A N 1
ATOM 1147 C CA . GLY A 1 154 ? 15.883 -5.008 4.531 1 98.94 154 GLY A CA 1
ATOM 1148 C C . GLY A 1 154 ? 16.016 -4.648 6 1 98.94 154 GLY A C 1
ATOM 1149 O O . GLY A 1 154 ? 16.328 -3.502 6.336 1 98.94 154 GLY A O 1
ATOM 1150 N N . LEU A 1 155 ? 15.781 -5.637 6.887 1 98.94 155 LEU A N 1
ATOM 1151 C CA . LEU A 1 155 ? 15.906 -5.418 8.328 1 98.94 155 LEU A CA 1
ATOM 1152 C C . LEU A 1 155 ? 17.344 -5.09 8.711 1 98.94 155 LEU A C 1
ATOM 1154 O O . LEU A 1 155 ? 17.578 -4.211 9.539 1 98.94 155 LEU A O 1
ATOM 1158 N N . ALA A 1 156 ? 18.297 -5.809 8.109 1 98.94 156 ALA A N 1
ATOM 1159 C CA . ALA A 1 156 ? 19.703 -5.531 8.383 1 98.94 156 ALA A CA 1
ATOM 1160 C C . ALA A 1 156 ? 20.062 -4.105 7.984 1 98.94 156 ALA A C 1
ATOM 1162 O O . ALA A 1 156 ? 20.781 -3.412 8.711 1 98.94 156 ALA A O 1
ATOM 1163 N N . GLY A 1 157 ? 19.609 -3.666 6.797 1 98.81 157 GLY A N 1
ATOM 1164 C CA . GLY A 1 157 ? 19.844 -2.295 6.371 1 98.81 157 GLY A CA 1
ATOM 1165 C C . GLY A 1 157 ? 19.25 -1.269 7.32 1 98.81 157 GLY A C 1
ATOM 1166 O O . GLY A 1 157 ? 19.906 -0.29 7.672 1 98.81 157 GLY A O 1
ATOM 1167 N N . ALA A 1 158 ? 18.047 -1.498 7.754 1 98.88 158 ALA A N 1
ATOM 1168 C CA . ALA A 1 158 ? 17.375 -0.561 8.648 1 98.88 158 ALA A CA 1
ATOM 1169 C C . ALA A 1 158 ? 18.047 -0.521 10.016 1 98.88 158 ALA A C 1
ATOM 1171 O O . ALA A 1 158 ? 18.375 0.556 10.523 1 98.88 158 ALA A O 1
ATOM 1172 N N . VAL A 1 159 ? 18.219 -1.681 10.625 1 98.75 159 VAL A N 1
ATOM 1173 C CA . VAL A 1 159 ? 18.812 -1.781 11.961 1 98.75 159 VAL A CA 1
ATOM 1174 C C . VAL A 1 159 ? 20.234 -1.241 11.945 1 98.75 159 VAL A C 1
ATOM 1176 O O . VAL A 1 159 ? 20.641 -0.512 12.852 1 98.75 159 VAL A O 1
ATOM 1179 N N . GLY A 1 160 ? 20.969 -1.598 10.914 1 98.69 160 GLY A N 1
ATOM 1180 C CA . GLY A 1 160 ? 22.312 -1.062 10.773 1 98.69 160 GLY A CA 1
ATOM 1181 C C . GLY A 1 160 ? 22.344 0.455 10.719 1 98.69 160 GLY A C 1
ATOM 1182 O O . GLY A 1 160 ? 23.141 1.087 11.414 1 98.69 160 GLY A O 1
ATOM 1183 N N . GLN A 1 161 ? 21.531 1.062 9.922 1 98.56 161 GLN A N 1
ATOM 1184 C CA . GLN A 1 161 ? 21.484 2.518 9.805 1 98.56 161 GLN A CA 1
ATOM 1185 C C . GLN A 1 161 ? 21.109 3.16 11.141 1 98.56 161 GLN A C 1
ATOM 1187 O O . GLN A 1 161 ? 21.688 4.176 11.523 1 98.56 161 GLN A O 1
ATOM 1192 N N . LEU A 1 162 ? 20.094 2.578 11.797 1 98.62 162 LEU A N 1
ATOM 1193 C CA . LEU A 1 162 ? 19.609 3.152 13.047 1 98.62 162 LEU A CA 1
ATOM 1194 C C . LEU A 1 162 ? 20.688 3.047 14.133 1 98.62 162 LEU A C 1
ATOM 1196 O O . LEU A 1 162 ? 20.922 4.008 14.867 1 98.62 162 LEU A O 1
ATOM 1200 N N . LEU A 1 163 ? 21.375 1.894 14.219 1 98.44 163 LEU A N 1
ATOM 1201 C CA . LEU A 1 163 ? 22.391 1.687 15.234 1 98.44 163 LEU A CA 1
ATOM 1202 C C . LEU A 1 163 ? 23.594 2.607 15 1 98.44 163 LEU A C 1
ATOM 1204 O O . LEU A 1 163 ? 24.156 3.139 15.953 1 98.44 163 LEU A O 1
ATOM 1208 N N . ILE A 1 164 ? 23.891 2.865 13.828 1 98.5 164 ILE A N 1
ATOM 1209 C CA . ILE A 1 164 ? 25.125 3.576 13.492 1 98.5 164 ILE A CA 1
ATOM 1210 C C . ILE A 1 164 ? 24.859 5.082 13.477 1 98.5 164 ILE A C 1
ATOM 1212 O O . ILE A 1 164 ? 25.688 5.867 13.945 1 98.5 164 ILE A O 1
ATOM 1216 N N . PHE A 1 165 ? 23.688 5.477 13 1 98.5 165 PHE A N 1
ATOM 1217 C CA . PHE A 1 165 ? 23.594 6.875 12.594 1 98.5 165 PHE A CA 1
ATOM 1218 C C . PHE A 1 165 ? 22.516 7.602 13.383 1 98.5 165 PHE A C 1
ATOM 1220 O O . PHE A 1 165 ? 22.469 8.836 13.391 1 98.5 165 PHE A O 1
ATOM 1227 N N . TYR A 1 166 ? 21.547 6.922 13.984 1 98.38 166 TYR A N 1
ATOM 1228 C CA . TYR A 1 166 ? 20.422 7.57 14.633 1 98.38 166 TYR A CA 1
ATOM 1229 C C . TYR A 1 166 ? 20.812 8.086 16.016 1 98.38 166 TYR A C 1
ATOM 1231 O O . TYR A 1 166 ? 21.266 7.324 16.859 1 98.38 166 TYR A O 1
ATOM 1239 N N . ARG A 1 167 ? 20.688 9.359 16.234 1 96.69 167 ARG A N 1
ATOM 1240 C CA . ARG A 1 167 ? 20.891 10.062 17.5 1 96.69 167 ARG A CA 1
ATOM 1241 C C . ARG A 1 167 ? 19.656 10.898 17.844 1 96.69 167 ARG A C 1
ATOM 1243 O O . ARG A 1 167 ? 19.547 12.062 17.453 1 96.69 167 ARG A O 1
ATOM 1250 N N . PRO A 1 168 ? 18.719 10.297 18.562 1 90.56 168 PRO A N 1
ATOM 1251 C CA . PRO A 1 168 ? 17.453 10.992 18.828 1 90.56 168 PRO A CA 1
ATOM 1252 C C . PRO A 1 168 ? 17.672 12.391 19.406 1 90.56 168 PRO A C 1
ATOM 1254 O O . PRO A 1 168 ? 18.578 12.594 20.219 1 90.56 168 PRO A O 1
ATOM 1257 N N . PRO A 1 169 ? 16.922 13.242 18.812 1 85.06 169 PRO A N 1
ATOM 1258 C CA . PRO A 1 169 ? 17.031 14.586 19.391 1 85.06 169 PRO A CA 1
ATOM 1259 C C . PRO A 1 169 ? 16.656 14.625 20.875 1 85.06 169 PRO A C 1
ATOM 1261 O O . PRO A 1 169 ? 15.852 13.812 21.328 1 85.06 169 PRO A O 1
ATOM 1264 N N . ALA A 1 170 ? 17.438 15.375 21.609 1 76.06 170 ALA A N 1
ATOM 1265 C CA . ALA A 1 170 ? 17.188 15.531 23.047 1 76.06 170 ALA A CA 1
ATOM 1266 C C . ALA A 1 170 ? 15.734 15.93 23.297 1 76.06 170 ALA A C 1
ATOM 1268 O O . ALA A 1 170 ? 15.148 16.703 22.531 1 76.06 170 ALA A O 1
ATOM 1269 N N . GLN A 1 171 ? 14.891 15.102 23.875 1 66 171 GLN A N 1
ATOM 1270 C CA . GLN A 1 171 ? 13.539 15.484 24.297 1 66 171 GLN A CA 1
ATOM 1271 C C . GLN A 1 171 ? 13.539 16.859 24.969 1 66 171 GLN A C 1
ATOM 1273 O O . GLN A 1 171 ? 14.328 17.109 25.875 1 66 171 GLN A O 1
ATOM 1278 N N . GLN A 1 172 ? 13.414 17.891 24.203 1 50 172 GLN A N 1
ATOM 1279 C CA . GLN A 1 172 ? 13.305 19.156 24.906 1 50 172 GLN A CA 1
ATOM 1280 C C . GLN A 1 172 ? 12.367 19.047 26.094 1 50 172 GLN A C 1
ATOM 1282 O O . GLN A 1 172 ? 11.25 18.531 25.969 1 50 172 GLN A O 1
ATOM 1287 N N . ALA A 1 173 ? 12.992 18.75 27.312 1 49.69 173 ALA A N 1
ATOM 1288 C CA . ALA A 1 173 ? 12.234 18.859 28.547 1 49.69 173 ALA A CA 1
ATOM 1289 C C . ALA A 1 173 ? 11.234 20.016 28.469 1 49.69 173 ALA A C 1
ATOM 1291 O O . ALA A 1 173 ? 11.609 21.156 28.203 1 49.69 173 ALA A O 1
ATOM 1292 N N . SER A 1 174 ? 10.031 19.734 27.891 1 41.12 174 SER A N 1
ATOM 1293 C CA . SER A 1 174 ? 9.078 20.75 28.312 1 41.12 174 SER A CA 1
ATOM 1294 C C . SER A 1 174 ? 8.977 20.812 29.828 1 41.12 174 SER A C 1
ATOM 1296 O O . SER A 1 174 ? 9.125 19.781 30.516 1 41.12 174 SER A O 1
ATOM 1298 N N . MET B 1 1 ? -5.715 -24.672 -13.062 1 53.69 1 MET B N 1
ATOM 1299 C CA . MET B 1 1 ? -4.699 -23.797 -12.484 1 53.69 1 MET B CA 1
ATOM 1300 C C . MET B 1 1 ? -3.877 -24.531 -11.438 1 53.69 1 MET B C 1
ATOM 1302 O O . MET B 1 1 ? -4.402 -25.375 -10.703 1 53.69 1 MET B O 1
ATOM 1306 N N . THR B 1 2 ? -2.576 -24.672 -11.641 1 62.25 2 THR B N 1
ATOM 1307 C CA . THR B 1 2 ? -1.713 -25.344 -10.672 1 62.25 2 THR B CA 1
ATOM 1308 C C . THR B 1 2 ? -1.933 -24.766 -9.273 1 62.25 2 THR B C 1
ATOM 1310 O O . THR B 1 2 ? -2.229 -23.578 -9.117 1 62.25 2 THR B O 1
ATOM 1313 N N . PRO B 1 3 ? -2.014 -25.734 -8.344 1 81.75 3 PRO B N 1
ATOM 1314 C CA . PRO B 1 3 ? -2.176 -25.297 -6.957 1 81.75 3 PRO B CA 1
ATOM 1315 C C . PRO B 1 3 ? -1.098 -24.312 -6.516 1 81.75 3 PRO B C 1
ATOM 1317 O O . PRO B 1 3 ? 0.007 -24.312 -7.066 1 81.75 3 PRO B O 1
ATOM 1320 N N . TYR B 1 4 ? -1.467 -23.438 -5.582 1 90.75 4 TYR B N 1
ATOM 1321 C CA . TYR B 1 4 ? -0.538 -22.484 -4.984 1 90.75 4 TYR B CA 1
ATOM 1322 C C . TYR B 1 4 ? 0.628 -23.203 -4.32 1 90.75 4 TYR B C 1
ATOM 1324 O O . TYR B 1 4 ? 0.438 -24.234 -3.664 1 90.75 4 TYR B O 1
ATOM 1332 N N . ALA B 1 5 ? 1.768 -22.672 -4.625 1 93.88 5 ALA B N 1
ATOM 1333 C CA . ALA B 1 5 ? 2.885 -23.078 -3.775 1 93.88 5 ALA B CA 1
ATOM 1334 C C . ALA B 1 5 ? 2.736 -22.531 -2.365 1 93.88 5 ALA B C 1
ATOM 1336 O O . ALA B 1 5 ? 1.995 -21.562 -2.146 1 93.88 5 ALA B O 1
ATOM 1337 N N . SER B 1 6 ? 3.463 -23.156 -1.43 1 96.69 6 SER B N 1
ATOM 1338 C CA . SER B 1 6 ? 3.35 -22.766 -0.029 1 96.69 6 SER B CA 1
ATOM 1339 C C . SER B 1 6 ? 3.777 -21.328 0.177 1 96.69 6 SER B C 1
ATOM 1341 O O . SER B 1 6 ? 3.186 -20.594 0.984 1 96.69 6 SER B O 1
ATOM 1343 N N . TYR B 1 7 ? 4.832 -20.828 -0.508 1 97.31 7 TYR B N 1
ATOM 1344 C CA . TYR B 1 7 ? 5.289 -19.453 -0.358 1 97.31 7 TYR B CA 1
ATOM 1345 C C . TYR B 1 7 ? 4.258 -18.469 -0.903 1 97.31 7 TYR B C 1
ATOM 1347 O O . TYR B 1 7 ? 4.129 -17.344 -0.404 1 97.31 7 TYR B O 1
ATOM 1355 N N . GLN B 1 8 ? 3.527 -18.859 -1.938 1 97.5 8 GLN B N 1
ATOM 1356 C CA . GLN B 1 8 ? 2.461 -18 -2.457 1 97.5 8 GLN B CA 1
ATOM 1357 C C . GLN B 1 8 ? 1.34 -17.844 -1.437 1 97.5 8 GLN B C 1
ATOM 1359 O O . GLN B 1 8 ? 0.821 -16.734 -1.247 1 97.5 8 GLN B O 1
ATOM 1364 N N . ASP B 1 9 ? 1.055 -18.984 -0.797 1 98.38 9 ASP B N 1
ATOM 1365 C CA . ASP B 1 9 ? 0.033 -18.953 0.245 1 98.38 9 ASP B CA 1
ATOM 1366 C C . ASP B 1 9 ? 0.431 -18 1.371 1 98.38 9 ASP B C 1
ATOM 1368 O O . ASP B 1 9 ? -0.389 -17.203 1.841 1 98.38 9 ASP B O 1
ATOM 1372 N N . VAL B 1 10 ? 1.623 -18.047 1.755 1 98.56 10 VAL B N 1
ATOM 1373 C CA . VAL B 1 10 ? 2.105 -17.234 2.865 1 98.56 10 VAL B CA 1
ATOM 1374 C C . VAL B 1 10 ? 2.164 -15.758 2.447 1 98.56 10 VAL B C 1
ATOM 1376 O O . VAL B 1 10 ? 1.706 -14.883 3.18 1 98.56 10 VAL B O 1
ATOM 1379 N N . GLY B 1 11 ? 2.73 -15.492 1.273 1 98.69 11 GLY B N 1
ATOM 1380 C CA . GLY B 1 11 ? 2.807 -14.125 0.778 1 98.69 11 GLY B CA 1
ATOM 1381 C C . GLY B 1 11 ? 1.45 -13.461 0.656 1 98.69 11 GLY B C 1
ATOM 1382 O O . GLY B 1 11 ? 1.275 -12.312 1.077 1 98.69 11 GLY B O 1
ATOM 1383 N N . LEU B 1 12 ? 0.535 -14.164 0.102 1 98.88 12 LEU B N 1
ATOM 1384 C CA . LEU B 1 12 ? -0.81 -13.633 -0.098 1 98.88 12 LEU B CA 1
ATOM 1385 C C . LEU B 1 12 ? -1.536 -13.477 1.233 1 98.88 12 LEU B C 1
ATOM 1387 O O . LEU B 1 12 ? -2.297 -12.523 1.421 1 98.88 12 LEU B O 1
ATOM 1391 N N . LEU B 1 13 ? -1.335 -14.398 2.127 1 98.94 13 LEU B N 1
ATOM 1392 C CA . LEU B 1 13 ? -1.96 -14.32 3.441 1 98.94 13 LEU B CA 1
ATOM 1393 C C . LEU B 1 13 ? -1.498 -13.07 4.184 1 98.94 13 LEU B C 1
ATOM 1395 O O . LEU B 1 13 ? -2.318 -12.312 4.715 1 98.94 13 LEU B O 1
ATOM 1399 N N . VAL B 1 14 ? -0.217 -12.867 4.223 1 98.94 14 VAL B N 1
ATOM 1400 C CA . VAL B 1 14 ? 0.337 -11.734 4.957 1 98.94 14 VAL B CA 1
ATOM 1401 C C . VAL B 1 14 ? -0.155 -10.422 4.34 1 98.94 14 VAL B C 1
ATOM 1403 O O . VAL B 1 14 ? -0.552 -9.5 5.055 1 98.94 14 VAL B O 1
ATOM 1406 N N . LEU B 1 15 ? -0.139 -10.352 3.039 1 98.94 15 LEU B N 1
ATOM 1407 C CA . LEU B 1 15 ? -0.604 -9.156 2.348 1 98.94 15 LEU B CA 1
ATOM 1408 C C . LEU B 1 15 ? -2.074 -8.883 2.652 1 98.94 15 LEU B C 1
ATOM 1410 O O . 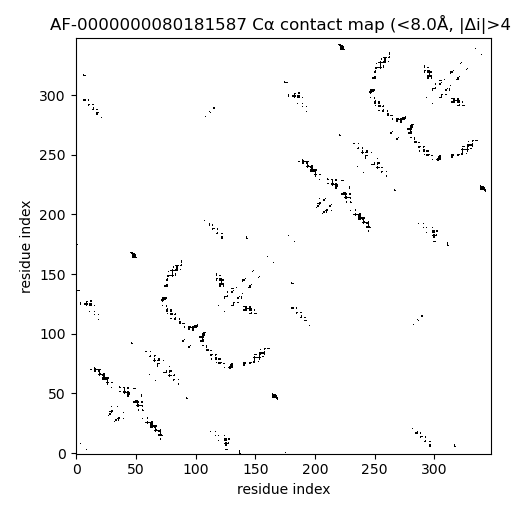LEU B 1 15 ? -2.449 -7.758 2.979 1 98.94 15 LEU B O 1
ATOM 1414 N N . ARG B 1 16 ? -2.9 -9.898 2.613 1 98.94 16 ARG B N 1
ATOM 1415 C CA . ARG B 1 16 ? -4.324 -9.758 2.895 1 98.94 16 ARG B CA 1
ATOM 1416 C C . ARG B 1 16 ? -4.559 -9.312 4.332 1 98.94 16 ARG B C 1
ATOM 1418 O O . ARG B 1 16 ? -5.422 -8.469 4.598 1 98.94 16 ARG B O 1
ATOM 1425 N N . LEU B 1 17 ? -3.836 -9.922 5.211 1 98.94 17 LEU B N 1
ATOM 1426 C CA . LEU B 1 17 ? -4.02 -9.586 6.617 1 98.94 17 LEU B CA 1
ATOM 1427 C C . LEU B 1 17 ? -3.652 -8.133 6.883 1 98.94 17 LEU B C 1
ATOM 1429 O O . LEU B 1 17 ? -4.391 -7.414 7.562 1 98.94 17 LEU B O 1
ATOM 1433 N N . VAL B 1 18 ? -2.568 -7.688 6.344 1 98.94 18 VAL B N 1
ATOM 1434 C CA . VAL B 1 18 ? -2.125 -6.32 6.586 1 98.94 18 VAL B CA 1
ATOM 1435 C C . VAL B 1 18 ? -3.111 -5.336 5.961 1 98.94 18 VAL B C 1
ATOM 1437 O O . VAL B 1 18 ? -3.555 -4.391 6.617 1 98.94 18 VAL B O 1
ATOM 1440 N N . LEU B 1 19 ? -3.496 -5.539 4.703 1 98.94 19 LEU B N 1
ATOM 1441 C CA . LEU B 1 19 ? -4.465 -4.664 4.055 1 98.94 19 LEU B CA 1
ATOM 1442 C C . LEU B 1 19 ? -5.805 -4.695 4.781 1 98.94 19 LEU B C 1
ATOM 1444 O O . LEU B 1 19 ? -6.379 -3.646 5.086 1 98.94 19 LEU B O 1
ATOM 1448 N N . GLY B 1 20 ? -6.258 -5.922 5.035 1 99 20 GLY B N 1
ATOM 1449 C CA . GLY B 1 20 ? -7.59 -6.102 5.594 1 99 20 GLY B CA 1
ATOM 1450 C C . GLY B 1 20 ? -7.727 -5.555 7.004 1 99 20 GLY B C 1
ATOM 1451 O O . GLY B 1 20 ? -8.688 -4.844 7.309 1 99 20 GLY B O 1
ATOM 1452 N N . VAL B 1 21 ? -6.797 -5.883 7.855 1 98.94 21 VAL B N 1
ATOM 1453 C CA . VAL B 1 21 ? -6.859 -5.426 9.242 1 98.94 21 VAL B CA 1
ATOM 1454 C C . VAL B 1 21 ? -6.676 -3.91 9.297 1 98.94 21 VAL B C 1
ATOM 1456 O O . VAL B 1 21 ? -7.301 -3.232 10.117 1 98.94 21 VAL B O 1
ATOM 1459 N N . THR B 1 22 ? -5.797 -3.359 8.422 1 98.94 22 THR B N 1
ATOM 1460 C CA . THR B 1 22 ? -5.617 -1.914 8.336 1 98.94 22 THR B CA 1
ATOM 1461 C C . THR B 1 22 ? -6.945 -1.224 8.031 1 98.94 22 THR B C 1
ATOM 1463 O O . THR B 1 22 ? -7.34 -0.291 8.734 1 98.94 22 THR B O 1
ATOM 1466 N N . LEU B 1 23 ? -7.645 -1.712 6.992 1 98.94 23 LEU B N 1
ATOM 1467 C CA . LEU B 1 23 ? -8.906 -1.078 6.629 1 98.94 23 LEU B CA 1
ATOM 1468 C C . LEU B 1 23 ? -9.953 -1.275 7.719 1 98.94 23 LEU B C 1
ATOM 1470 O O . LEU B 1 23 ? -10.703 -0.35 8.039 1 98.94 23 LEU B O 1
ATOM 1474 N N . ALA B 1 24 ? -10 -2.439 8.289 1 98.94 24 ALA B N 1
ATOM 1475 C CA . ALA B 1 24 ? -10.945 -2.725 9.359 1 98.94 24 ALA B CA 1
ATOM 1476 C C . ALA B 1 24 ? -10.703 -1.817 10.562 1 98.94 24 ALA B C 1
ATOM 1478 O O . ALA B 1 24 ? -11.648 -1.414 11.25 1 98.94 24 ALA B O 1
ATOM 1479 N N . ALA B 1 25 ? -9.445 -1.553 10.875 1 98.75 25 ALA B N 1
ATOM 1480 C CA . ALA B 1 25 ? -9.102 -0.657 11.977 1 98.75 25 ALA B CA 1
ATOM 1481 C C . ALA B 1 25 ? -9.688 0.737 11.75 1 98.75 25 ALA B C 1
ATOM 1483 O O . ALA B 1 25 ? -10.133 1.39 12.688 1 98.75 25 ALA B O 1
ATOM 1484 N N . HIS B 1 26 ? -9.68 1.212 10.555 1 98.62 26 HIS B N 1
ATOM 1485 C CA . HIS B 1 26 ? -10.273 2.504 10.234 1 98.62 26 HIS B CA 1
ATOM 1486 C C . HIS B 1 26 ? -11.773 2.504 10.508 1 98.62 26 HIS B C 1
ATOM 1488 O O . HIS B 1 26 ? -12.297 3.453 11.094 1 98.62 26 HIS B O 1
ATOM 1494 N N . GLY B 1 27 ? -12.43 1.421 10.016 1 98.69 27 GLY B N 1
ATOM 1495 C CA . GLY B 1 27 ? -13.852 1.303 10.305 1 98.69 27 GLY B CA 1
ATOM 1496 C C . GLY B 1 27 ? -14.156 1.227 11.781 1 98.69 27 GLY B C 1
ATOM 1497 O O . GLY B 1 27 ? -15.078 1.887 12.266 1 98.69 27 GLY B O 1
ATOM 1498 N N . TYR B 1 28 ? -13.398 0.387 12.445 1 98.69 28 TYR B N 1
ATOM 1499 C CA . TYR B 1 28 ? -13.562 0.253 13.891 1 98.69 28 TYR B CA 1
ATOM 1500 C C . TYR B 1 28 ? -13.391 1.598 14.586 1 98.69 28 TYR B C 1
ATOM 1502 O O . TYR B 1 28 ? -14.164 1.944 15.484 1 98.69 28 TYR B O 1
ATOM 1510 N N . ASN B 1 29 ? -12.391 2.354 14.234 1 97.75 29 ASN B N 1
ATOM 1511 C CA . ASN B 1 29 ? -12.125 3.658 14.836 1 97.75 29 ASN B CA 1
ATOM 1512 C C . ASN B 1 29 ? -13.273 4.633 14.594 1 97.75 29 ASN B C 1
ATOM 1514 O O . ASN B 1 29 ? -13.57 5.469 15.453 1 97.75 29 ASN B O 1
ATOM 1518 N N . LYS B 1 30 ? -13.898 4.551 13.422 1 98.25 30 LYS B N 1
ATOM 1519 C CA . LYS B 1 30 ? -15.023 5.438 13.133 1 98.25 30 LYS B CA 1
ATOM 1520 C C . LYS B 1 30 ? -16.219 5.117 14.031 1 98.25 30 LYS B C 1
ATOM 1522 O O . LYS B 1 30 ? -17 6.004 14.367 1 98.25 30 LYS B O 1
ATOM 1527 N N . PHE B 1 31 ? -16.328 3.887 14.398 1 98.38 31 PHE B N 1
ATOM 1528 C CA . PHE B 1 31 ? -17.453 3.494 15.242 1 98.38 31 PHE B CA 1
ATOM 1529 C C . PHE B 1 31 ? -17.141 3.764 16.703 1 98.38 31 PHE B C 1
ATOM 1531 O O . PHE B 1 31 ? -18.016 4.172 17.469 1 98.38 31 PHE B O 1
ATOM 1538 N N . PHE B 1 32 ? -15.859 3.57 17.094 1 97.31 32 PHE B N 1
ATOM 1539 C CA . PHE B 1 32 ? -15.633 3.434 18.516 1 97.31 32 PHE B CA 1
ATOM 1540 C C . PHE B 1 32 ? -14.5 4.348 18.984 1 97.31 32 PHE B C 1
ATOM 1542 O O . PHE B 1 32 ? -14.258 4.484 20.188 1 97.31 32 PHE B O 1
ATOM 1549 N N . GLY B 1 33 ? -13.742 4.832 18.047 1 92.5 33 GLY B N 1
ATOM 1550 C CA . GLY B 1 33 ? -12.672 5.742 18.406 1 92.5 33 GLY B CA 1
ATOM 1551 C C . GLY B 1 33 ? -13.164 7.133 18.75 1 92.5 33 GLY B C 1
ATOM 1552 O O . GLY B 1 33 ? -14.32 7.309 19.156 1 92.5 33 GLY B O 1
ATOM 1553 N N . GLY B 1 34 ? -12.18 8.117 18.531 1 85.19 34 GLY B N 1
ATOM 1554 C CA . GLY B 1 34 ? -12.539 9.5 18.781 1 85.19 34 GLY B CA 1
ATOM 1555 C C . GLY B 1 34 ? -13.5 10.062 17.75 1 85.19 34 GLY B C 1
ATOM 1556 O O . GLY B 1 34 ? -13.531 9.617 16.609 1 85.19 34 GLY B O 1
ATOM 1557 N N . GLY B 1 35 ? -14.367 10.984 17.969 1 90.56 35 GLY B N 1
ATOM 1558 C CA . GLY B 1 35 ? -15.375 11.664 17.172 1 90.56 35 GLY B CA 1
ATOM 1559 C C . GLY B 1 35 ? -16.562 10.781 16.828 1 90.56 35 GLY B C 1
ATOM 1560 O O . GLY B 1 35 ? -17.656 11.273 16.562 1 90.56 35 GLY B O 1
ATOM 1561 N N . ARG B 1 36 ? -16.234 9.352 16.688 1 97 36 ARG B N 1
ATOM 1562 C CA . ARG B 1 36 ? -17.25 8.359 16.375 1 97 36 ARG B CA 1
ATOM 1563 C C . ARG B 1 36 ? -18.047 8.758 15.141 1 97 36 ARG B C 1
ATOM 1565 O O . ARG B 1 36 ? -17.578 9.531 14.312 1 97 36 ARG B O 1
ATOM 1572 N N . ILE B 1 37 ? -19.172 8.164 14.922 1 98.44 37 ILE B N 1
ATOM 1573 C CA . ILE B 1 37 ? -19.984 8.383 13.727 1 98.44 37 ILE B CA 1
ATOM 1574 C C . ILE B 1 37 ? -20.406 9.844 13.664 1 98.44 37 ILE B C 1
ATOM 1576 O O . ILE B 1 37 ? -20.344 10.469 12.602 1 98.44 37 ILE B O 1
ATOM 1580 N N . PRO B 1 38 ? -20.734 10.523 14.789 1 98.38 38 PRO B N 1
ATOM 1581 C CA . PRO B 1 38 ? -21.125 11.93 14.688 1 98.38 38 PRO B CA 1
ATOM 1582 C C . PRO B 1 38 ? -20 12.828 14.203 1 98.38 38 PRO B C 1
ATOM 1584 O O . PRO B 1 38 ? -20.219 13.703 13.359 1 98.38 38 PRO B O 1
ATOM 1587 N N . GLY B 1 39 ? -18.797 12.688 14.742 1 98.19 39 GLY B N 1
ATOM 1588 C CA . GLY B 1 39 ? -17.656 13.461 14.281 1 98.19 39 GLY B CA 1
ATOM 1589 C C . GLY B 1 39 ? -17.328 13.211 12.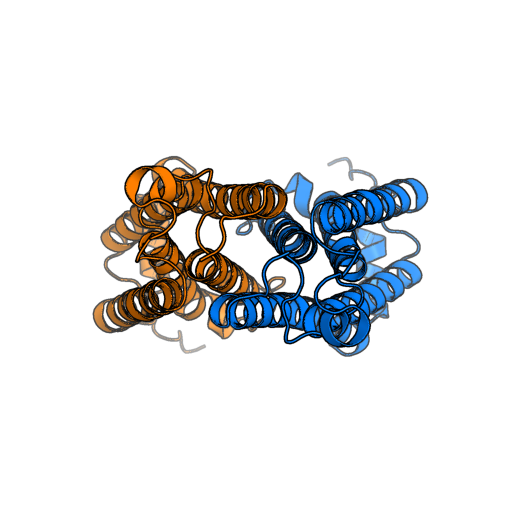82 1 98.19 39 GLY B C 1
ATOM 1590 O O . GLY B 1 39 ? -17.062 14.148 12.07 1 98.19 39 GLY B O 1
ATOM 1591 N N . THR B 1 40 ? -17.344 11.977 12.461 1 98.19 40 THR B N 1
ATOM 1592 C CA . THR B 1 40 ? -17.094 11.609 11.07 1 98.19 40 THR B CA 1
ATOM 1593 C C . THR B 1 40 ? -18.156 12.18 10.148 1 98.19 40 THR B C 1
ATOM 1595 O O . THR B 1 40 ? -17.859 12.609 9.031 1 98.19 40 THR B O 1
ATOM 1598 N N . ALA B 1 41 ? -19.375 12.141 10.602 1 98.62 41 ALA B N 1
ATOM 1599 C CA . ALA B 1 41 ? -20.484 12.68 9.836 1 98.62 41 ALA B CA 1
ATOM 1600 C C . ALA B 1 41 ? -20.297 14.164 9.547 1 98.62 41 ALA B C 1
ATOM 1602 O O . ALA B 1 41 ? -20.516 14.625 8.422 1 98.62 41 ALA B O 1
ATOM 1603 N N . ARG B 1 42 ? -19.922 14.914 10.516 1 98.31 42 ARG B N 1
ATOM 1604 C CA . ARG B 1 42 ? -19.656 16.328 10.328 1 98.31 42 ARG B CA 1
ATOM 1605 C C . ARG B 1 42 ? -18.531 16.547 9.32 1 98.31 42 ARG B C 1
ATOM 1607 O O . ARG B 1 42 ? -18.609 17.453 8.484 1 98.31 42 ARG B O 1
ATOM 1614 N N . TRP B 1 43 ? -17.5 15.703 9.445 1 97.44 43 TRP B N 1
ATOM 1615 C CA . TRP B 1 43 ? -16.391 15.797 8.5 1 97.44 43 TRP B CA 1
ATOM 1616 C C . TRP B 1 43 ? -16.859 15.516 7.078 1 97.44 43 TRP B C 1
ATOM 1618 O O . TRP B 1 43 ? -16.516 16.25 6.148 1 97.44 43 TRP B O 1
ATOM 1628 N N . PHE B 1 44 ? -17.688 14.516 6.871 1 98.25 44 PHE B N 1
ATOM 1629 C CA . PHE B 1 44 ? -18.203 14.195 5.551 1 98.25 44 PHE B CA 1
ATOM 1630 C C . PHE B 1 44 ? -19.031 15.352 4.996 1 98.25 44 PHE B C 1
ATOM 1632 O O . PHE B 1 44 ? -18.906 15.695 3.818 1 98.25 44 PHE B O 1
ATOM 1639 N N . GLU B 1 45 ? -19.828 15.961 5.832 1 97.81 45 GLU B N 1
ATOM 1640 C CA . GLU B 1 45 ? -20.594 17.125 5.402 1 97.81 45 GLU B CA 1
ATOM 1641 C C . GLU B 1 45 ? -19.672 18.25 4.922 1 97.81 45 GLU B C 1
ATOM 1643 O O . GLU B 1 45 ? -19.938 18.875 3.891 1 97.81 45 GLU B O 1
ATOM 1648 N N . SER B 1 46 ? -18.641 18.422 5.598 1 97.44 46 SER B N 1
ATOM 1649 C CA . SER B 1 46 ? -17.734 19.531 5.328 1 97.44 46 SER B CA 1
ATOM 1650 C C . SER B 1 46 ? -17.016 19.344 3.998 1 97.44 46 SER B C 1
ATOM 1652 O O . SER B 1 46 ? -16.609 20.328 3.363 1 97.44 46 SER B O 1
ATOM 1654 N N . ILE B 1 47 ? -16.844 18.125 3.578 1 96.44 47 ILE B N 1
ATOM 1655 C CA . ILE B 1 47 ? -16.109 17.906 2.338 1 96.44 47 ILE B CA 1
ATOM 1656 C C . ILE B 1 47 ? -17.094 17.672 1.193 1 96.44 47 ILE B C 1
ATOM 1658 O O . ILE B 1 47 ? -16.688 17.281 0.091 1 96.44 47 ILE B O 1
ATOM 1662 N N . GLY B 1 48 ? -18.422 17.734 1.52 1 97.69 48 GLY B N 1
ATOM 1663 C CA . GLY B 1 48 ? -19.422 17.781 0.461 1 97.69 48 GLY B CA 1
ATOM 1664 C C . GLY B 1 48 ? -20.109 16.438 0.245 1 97.69 48 GLY B C 1
ATOM 1665 O O . GLY B 1 48 ? -20.891 16.281 -0.699 1 97.69 48 GLY B O 1
ATOM 1666 N N . MET B 1 49 ? -19.828 15.516 1.117 1 98.44 49 MET B N 1
ATOM 1667 C CA . MET B 1 49 ? -20.516 14.242 1.045 1 98.44 49 MET B CA 1
ATOM 1668 C C . MET B 1 49 ? -21.766 14.25 1.923 1 98.44 49 MET B C 1
ATOM 1670 O O . MET B 1 49 ? -21.672 14.094 3.141 1 98.44 49 MET B O 1
ATOM 1674 N N . LYS B 1 50 ? -22.875 14.43 1.316 1 97.62 50 LYS B N 1
ATOM 1675 C CA . LYS B 1 50 ? -24.125 14.656 2.037 1 97.62 50 LYS B CA 1
ATOM 1676 C C . LYS B 1 50 ? -25.172 13.594 1.692 1 97.62 50 LYS B C 1
ATOM 1678 O O . LYS B 1 50 ? -25.297 13.195 0.532 1 97.62 50 LYS B O 1
ATOM 1683 N N . PRO B 1 51 ? -25.906 12.969 2.678 1 98 51 PRO B N 1
ATOM 1684 C CA . PRO B 1 51 ? -25.891 13.406 4.074 1 98 51 PRO B CA 1
ATOM 1685 C C . PRO B 1 51 ? -24.734 12.805 4.867 1 98 51 PRO B C 1
ATOM 1687 O O . PRO B 1 51 ? -24.359 11.656 4.641 1 98 51 PRO B O 1
ATOM 1690 N N . GLY B 1 52 ? -24.203 13.453 5.758 1 98.31 52 GLY B N 1
ATOM 1691 C CA . GLY B 1 52 ? -23 13.094 6.473 1 98.31 52 GLY B CA 1
ATOM 1692 C C . GLY B 1 52 ? -23.125 11.812 7.273 1 98.31 52 GLY B C 1
ATOM 1693 O O . GLY B 1 52 ? -22.266 10.945 7.227 1 98.31 52 GLY B O 1
ATOM 1694 N N . LYS B 1 53 ? -24.219 11.703 8 1 98.44 53 LYS B N 1
ATOM 1695 C CA . LYS B 1 53 ? -24.406 10.523 8.844 1 98.44 53 LYS B CA 1
ATOM 1696 C C . LYS B 1 53 ? -24.484 9.25 8 1 98.44 53 LYS B C 1
ATOM 1698 O O . LYS B 1 53 ? -23.953 8.211 8.383 1 98.44 53 LYS B O 1
ATOM 1703 N N . PHE B 1 54 ? -25.141 9.352 6.906 1 98.56 54 PHE B N 1
ATOM 1704 C CA . PHE B 1 54 ? -25.25 8.227 5.988 1 98.56 54 PHE B CA 1
ATOM 1705 C C . PHE B 1 54 ? -23.875 7.793 5.5 1 98.56 54 PHE B C 1
ATOM 1707 O O . PHE B 1 54 ? -23.531 6.617 5.586 1 98.56 54 PHE B O 1
ATOM 1714 N N . HIS B 1 55 ? -23.094 8.711 5.121 1 98.69 55 HIS B N 1
ATOM 1715 C CA . HIS B 1 55 ? -21.797 8.391 4.543 1 98.69 55 HIS B CA 1
ATOM 1716 C C . HIS B 1 55 ? -20.828 7.91 5.617 1 98.69 55 HIS B C 1
ATOM 1718 O O . HIS B 1 55 ? -20.016 7.02 5.367 1 98.69 55 HIS B O 1
ATOM 1724 N N . ALA B 1 56 ? -20.906 8.508 6.758 1 98.75 56 ALA B N 1
ATOM 1725 C CA . ALA B 1 56 ? -20.062 8.047 7.859 1 98.75 56 ALA B CA 1
ATOM 1726 C C . ALA B 1 56 ? -20.344 6.586 8.188 1 98.75 56 ALA B C 1
ATOM 1728 O O . ALA B 1 56 ? -19.406 5.789 8.336 1 98.75 56 ALA B O 1
ATOM 1729 N N . THR B 1 57 ? -21.594 6.246 8.227 1 98.81 57 THR B N 1
ATOM 1730 C CA . THR B 1 57 ? -21.984 4.891 8.586 1 98.81 57 THR B CA 1
ATOM 1731 C C . THR B 1 57 ? -21.625 3.91 7.477 1 98.81 57 THR B C 1
ATOM 1733 O O . THR B 1 57 ? -21.109 2.83 7.742 1 98.81 57 THR B O 1
ATOM 1736 N N . VAL B 1 58 ? -21.906 4.27 6.281 1 98.75 58 VAL B N 1
ATOM 1737 C CA . VAL B 1 58 ? -21.625 3.404 5.141 1 98.75 58 VAL B CA 1
ATOM 1738 C C . VAL B 1 58 ? -20.109 3.199 5.016 1 98.75 58 VAL B C 1
ATOM 1740 O O . VAL B 1 58 ? -19.656 2.076 4.801 1 98.75 58 VAL B O 1
ATOM 1743 N N . ALA B 1 59 ? -19.328 4.297 5.129 1 98.81 59 ALA B N 1
ATOM 1744 C CA . ALA B 1 59 ? -17.875 4.18 5.035 1 98.81 59 ALA B CA 1
ATOM 1745 C C . ALA B 1 59 ? -17.328 3.277 6.133 1 98.81 59 ALA B C 1
ATOM 1747 O O . ALA B 1 59 ? -16.547 2.361 5.859 1 98.81 59 ALA B O 1
ATOM 1748 N N . ALA B 1 60 ? -17.781 3.5 7.355 1 98.88 60 ALA B N 1
ATOM 1749 C CA . ALA B 1 60 ? -17.312 2.709 8.484 1 98.88 60 ALA B CA 1
ATOM 1750 C C . ALA B 1 60 ? -17.656 1.232 8.305 1 98.88 60 ALA B C 1
ATOM 1752 O O . ALA B 1 60 ? -16.797 0.361 8.523 1 98.88 60 ALA B O 1
ATOM 1753 N N . THR B 1 61 ? -18.875 0.944 7.922 1 98.94 61 THR B N 1
ATOM 1754 C CA . THR B 1 61 ? -19.344 -0.423 7.719 1 98.94 61 THR B CA 1
ATOM 1755 C C . THR B 1 61 ? -18.578 -1.089 6.574 1 98.94 61 THR B C 1
ATOM 1757 O O . THR B 1 61 ? -18.188 -2.25 6.68 1 98.94 61 THR B O 1
ATOM 1760 N N . THR B 1 62 ? -18.406 -0.317 5.508 1 98.94 62 THR B N 1
ATOM 1761 C CA . THR B 1 62 ? -17.688 -0.861 4.363 1 98.94 62 THR B CA 1
ATOM 1762 C C . THR B 1 62 ? -16.219 -1.141 4.73 1 98.94 62 THR B C 1
ATOM 1764 O O . THR B 1 62 ? -15.672 -2.17 4.34 1 98.94 62 THR B O 1
ATOM 1767 N N . GLU B 1 63 ? -15.617 -0.224 5.434 1 98.94 63 GLU B N 1
ATOM 1768 C CA . GLU B 1 63 ? -14.234 -0.435 5.867 1 98.94 63 GLU B CA 1
ATOM 1769 C C . GLU B 1 63 ? -14.109 -1.696 6.715 1 98.94 63 GLU B C 1
ATOM 1771 O O . GLU B 1 63 ? -13.211 -2.512 6.5 1 98.94 63 GLU B O 1
ATOM 1776 N N . LEU B 1 64 ? -15.023 -1.889 7.621 1 98.88 64 LEU B N 1
ATOM 1777 C CA . LEU B 1 64 ? -15 -3.061 8.492 1 98.88 64 LEU B CA 1
ATOM 1778 C C . LEU B 1 64 ? -15.258 -4.336 7.695 1 98.88 64 LEU B C 1
ATOM 1780 O O . LEU B 1 64 ? -14.492 -5.297 7.789 1 98.88 64 LEU B O 1
ATOM 1784 N N . ALA B 1 65 ? -16.297 -4.328 6.875 1 98.94 65 ALA B N 1
ATOM 1785 C CA . ALA B 1 65 ? -16.703 -5.512 6.129 1 98.94 65 ALA B CA 1
ATOM 1786 C C . ALA B 1 65 ? -15.672 -5.875 5.062 1 98.94 65 ALA B C 1
ATOM 1788 O O . ALA B 1 65 ? -15.266 -7.035 4.953 1 98.94 65 ALA B O 1
ATOM 1789 N N . ALA B 1 66 ? -15.258 -4.875 4.273 1 98.94 66 ALA B N 1
ATOM 1790 C CA . ALA B 1 66 ? -14.266 -5.129 3.234 1 98.94 66 ALA B CA 1
ATOM 1791 C C . ALA B 1 66 ? -12.922 -5.512 3.844 1 98.94 66 ALA B C 1
ATOM 1793 O O . ALA B 1 66 ? -12.234 -6.402 3.334 1 98.94 66 ALA B O 1
ATOM 1794 N N . GLY B 1 67 ? -12.555 -4.77 4.93 1 98.94 67 GLY B N 1
ATOM 1795 C CA . GLY B 1 67 ? -11.312 -5.105 5.609 1 98.94 67 GLY B CA 1
ATOM 1796 C C . GLY B 1 67 ? -11.273 -6.535 6.117 1 98.94 67 GLY B C 1
ATOM 1797 O O . GLY B 1 67 ? -10.375 -7.301 5.766 1 98.94 67 GLY B O 1
ATOM 1798 N N . LEU B 1 68 ? -12.258 -6.98 6.836 1 98.94 68 LEU B N 1
ATOM 1799 C CA . LEU B 1 68 ? -12.312 -8.328 7.387 1 98.94 68 LEU B CA 1
ATOM 1800 C C . LEU B 1 68 ? -12.508 -9.359 6.285 1 98.94 68 LEU B C 1
ATOM 1802 O O . LEU B 1 68 ? -11.93 -10.453 6.34 1 98.94 68 LEU B O 1
ATOM 1806 N N . GLY B 1 69 ? -13.352 -9.023 5.328 1 99 69 GLY B N 1
ATOM 1807 C CA . GLY B 1 69 ? -13.547 -9.914 4.195 1 99 69 GLY B CA 1
ATOM 1808 C C . GLY B 1 69 ? -12.258 -10.219 3.449 1 99 69 GLY B C 1
ATOM 1809 O O . GLY B 1 69 ? -12 -11.375 3.096 1 99 69 GLY B O 1
ATOM 1810 N N . LEU B 1 70 ? -11.484 -9.172 3.18 1 99 70 LEU B N 1
ATOM 1811 C CA . LEU B 1 70 ? -10.211 -9.391 2.504 1 99 70 LEU B CA 1
ATOM 1812 C C . LEU B 1 70 ? -9.258 -10.188 3.387 1 99 70 LEU B C 1
ATOM 1814 O O . LEU B 1 70 ? -8.555 -11.086 2.904 1 99 70 LEU B O 1
ATOM 1818 N N . ALA B 1 71 ? -9.227 -9.859 4.691 1 98.94 71 ALA B N 1
ATOM 1819 C CA . ALA B 1 71 ? -8.32 -10.539 5.621 1 98.94 71 ALA B CA 1
ATOM 1820 C C . ALA B 1 71 ? -8.57 -12.039 5.633 1 98.94 71 ALA B C 1
ATOM 1822 O O . ALA B 1 71 ? -7.621 -12.836 5.59 1 98.94 71 ALA B O 1
ATOM 1823 N N . VAL B 1 72 ? -9.805 -12.469 5.582 1 98.94 72 VAL B N 1
ATOM 1824 C CA . VAL B 1 72 ? -10.109 -13.891 5.707 1 98.94 72 VAL B CA 1
ATOM 1825 C C . VAL B 1 72 ? -10.203 -14.523 4.316 1 98.94 72 VAL B C 1
ATOM 1827 O O . VAL B 1 72 ? -10.32 -15.742 4.188 1 98.94 72 VAL B O 1
ATOM 1830 N N . GLY B 1 73 ? -10.148 -13.734 3.285 1 98.94 73 GLY B N 1
ATOM 1831 C CA . GLY B 1 73 ? -10.234 -14.234 1.921 1 98.94 73 GLY B CA 1
ATOM 1832 C C . GLY B 1 73 ? -11.602 -14.805 1.582 1 98.94 73 GLY B C 1
ATOM 1833 O O . GLY B 1 73 ? -11.703 -15.93 1.088 1 98.94 73 GLY B O 1
ATOM 1834 N N . LEU B 1 74 ? -12.602 -14.016 1.826 1 98.94 74 LEU B N 1
ATOM 1835 C CA . LEU B 1 74 ? -13.977 -14.398 1.514 1 98.94 74 LEU B CA 1
ATOM 1836 C C . LEU B 1 74 ? -14.531 -13.555 0.369 1 98.94 74 LEU B C 1
ATOM 1838 O O . LEU B 1 74 ? -14.586 -12.328 0.466 1 98.94 74 LEU B O 1
ATOM 1842 N N . LEU B 1 75 ? -15.008 -14.234 -0.752 1 98.94 75 LEU B N 1
ATOM 1843 C CA . LEU B 1 75 ? -15.477 -13.5 -1.926 1 98.94 75 LEU B CA 1
ATOM 1844 C C . LEU B 1 75 ? -14.531 -12.367 -2.275 1 98.94 75 LEU B C 1
ATOM 1846 O O . LEU B 1 75 ? -14.961 -11.227 -2.469 1 98.94 75 LEU B O 1
ATOM 1850 N N . THR B 1 76 ? -13.312 -12.633 -2.363 1 98.94 76 THR B N 1
ATOM 1851 C CA . THR B 1 76 ? -12.156 -11.75 -2.301 1 98.94 76 THR B CA 1
ATOM 1852 C C . THR B 1 76 ? -12.328 -10.555 -3.238 1 98.94 76 THR B C 1
ATOM 1854 O O . THR B 1 76 ? -12.016 -9.422 -2.875 1 98.94 76 THR B O 1
ATOM 1857 N N . PRO B 1 77 ? -12.875 -10.633 -4.441 1 98.94 77 PRO B N 1
ATOM 1858 C CA . PRO B 1 77 ? -12.961 -9.453 -5.305 1 98.94 77 PRO B CA 1
ATOM 1859 C C . PRO B 1 77 ? -13.992 -8.438 -4.816 1 98.94 77 PRO B C 1
ATOM 1861 O O . PRO B 1 77 ? -13.945 -7.27 -5.199 1 98.94 77 PRO B O 1
ATOM 1864 N N . ILE B 1 78 ? -14.953 -8.844 -3.977 1 99 78 ILE B N 1
ATOM 1865 C CA . ILE B 1 78 ? -15.977 -7.93 -3.486 1 99 78 ILE B CA 1
ATOM 1866 C C . ILE B 1 78 ? -15.383 -7 -2.432 1 99 78 ILE B C 1
ATOM 1868 O O . ILE B 1 78 ? -15.477 -5.773 -2.551 1 99 78 ILE B O 1
ATOM 1872 N N . PRO B 1 79 ? -14.703 -7.582 -1.403 1 99 79 PRO B N 1
ATOM 1873 C CA . PRO B 1 79 ? -13.969 -6.695 -0.502 1 99 79 PRO B CA 1
ATOM 1874 C C . PRO B 1 79 ? -12.953 -5.816 -1.236 1 99 79 PRO B C 1
ATOM 1876 O O . PRO B 1 79 ? -12.781 -4.645 -0.893 1 99 79 PRO B O 1
ATOM 1879 N N . ALA B 1 80 ? -12.258 -6.359 -2.203 1 99 80 ALA B N 1
ATOM 1880 C CA . ALA B 1 80 ? -11.312 -5.562 -2.986 1 99 80 ALA B CA 1
ATOM 1881 C C . ALA B 1 80 ? -12.023 -4.398 -3.674 1 99 80 ALA B C 1
ATOM 1883 O O . ALA B 1 80 ? -11.484 -3.291 -3.74 1 99 80 ALA B O 1
ATOM 1884 N N . ALA B 1 81 ? -13.195 -4.625 -4.191 1 99 81 ALA B N 1
ATOM 1885 C CA . ALA B 1 81 ? -14 -3.553 -4.777 1 99 81 ALA B CA 1
ATOM 1886 C C . ALA B 1 81 ? -14.32 -2.477 -3.74 1 99 81 ALA B C 1
ATOM 1888 O O . ALA B 1 81 ? -14.375 -1.289 -4.066 1 99 81 ALA B O 1
ATOM 1889 N N . GLY B 1 82 ? -14.578 -2.928 -2.523 1 98.94 82 GLY B N 1
ATOM 1890 C CA . GLY B 1 82 ? -14.758 -1.973 -1.439 1 98.94 82 GLY B CA 1
ATOM 1891 C C . GLY B 1 82 ? -13.562 -1.065 -1.24 1 98.94 82 GLY B C 1
ATOM 1892 O O . GLY B 1 82 ? -13.711 0.148 -1.089 1 98.94 82 GLY B O 1
ATOM 1893 N N . PHE B 1 83 ? -12.344 -1.649 -1.233 1 99 83 PHE B N 1
ATOM 1894 C CA . PHE B 1 83 ? -11.117 -0.863 -1.171 1 99 83 PHE B CA 1
ATOM 1895 C C . PHE B 1 83 ? -11.078 0.162 -2.297 1 99 83 PHE B C 1
ATOM 1897 O O . PHE B 1 83 ? -10.844 1.348 -2.057 1 99 83 PHE B O 1
ATOM 1904 N N . VAL B 1 84 ? -11.312 -0.301 -3.508 1 99 84 VAL B N 1
ATOM 1905 C CA . VAL B 1 84 ? -11.227 0.555 -4.688 1 99 84 VAL B CA 1
ATOM 1906 C C . VAL B 1 84 ? -12.203 1.722 -4.551 1 99 84 VAL B C 1
ATOM 1908 O O . VAL B 1 84 ? -11.828 2.879 -4.762 1 99 84 VAL B O 1
ATOM 1911 N N . SER B 1 85 ? -13.414 1.444 -4.188 1 98.94 85 SER B N 1
ATOM 1912 C CA . SER B 1 85 ? -14.445 2.471 -4.082 1 98.94 85 SER B CA 1
ATOM 1913 C C . SER B 1 85 ? -14.094 3.498 -3.01 1 98.94 85 SER B C 1
ATOM 1915 O O . SER B 1 85 ? -14.109 4.703 -3.27 1 98.94 85 SER B O 1
ATOM 1917 N N . LEU B 1 86 ? -13.758 3 -1.815 1 98.94 86 LEU B N 1
ATOM 1918 C CA . LEU B 1 86 ? -13.414 3.879 -0.702 1 98.94 86 LEU B CA 1
ATOM 1919 C C . LEU B 1 86 ? -12.227 4.77 -1.055 1 98.94 86 LEU B C 1
ATOM 1921 O O . LEU B 1 86 ? -12.25 5.977 -0.809 1 98.94 86 LEU B O 1
ATOM 1925 N N . MET B 1 87 ? -11.227 4.199 -1.671 1 98.94 87 MET B N 1
ATOM 1926 C CA . MET B 1 87 ? -10 4.941 -1.968 1 98.94 87 MET B CA 1
ATOM 1927 C C . MET B 1 87 ? -10.25 5.984 -3.055 1 98.94 87 MET B C 1
ATOM 1929 O O . MET B 1 87 ? -9.719 7.094 -2.988 1 98.94 87 MET B O 1
ATOM 1933 N N . LEU B 1 88 ? -11.016 5.598 -4.031 1 98.94 88 LEU B N 1
ATOM 1934 C CA . LEU B 1 88 ? -11.281 6.543 -5.109 1 98.94 88 LEU B CA 1
ATOM 1935 C C . LEU B 1 88 ? -12.117 7.719 -4.613 1 98.94 88 LEU B C 1
ATOM 1937 O O . LEU B 1 88 ? -11.859 8.867 -4.984 1 98.94 88 LEU B O 1
ATOM 1941 N N . VAL B 1 89 ? -13.117 7.48 -3.826 1 98.88 89 VAL B N 1
ATOM 1942 C CA . VAL B 1 89 ? -13.922 8.562 -3.271 1 98.88 89 VAL B CA 1
ATOM 1943 C C . VAL B 1 89 ? -13.047 9.469 -2.412 1 98.88 89 VAL B C 1
ATOM 1945 O O . VAL B 1 89 ? -13.133 10.695 -2.508 1 98.88 89 VAL B O 1
ATOM 1948 N N . ALA B 1 90 ? -12.211 8.891 -1.556 1 98.75 90 ALA B N 1
ATOM 1949 C CA . ALA B 1 90 ? -11.312 9.672 -0.717 1 98.75 90 ALA B CA 1
ATOM 1950 C C . ALA B 1 90 ? -10.336 10.484 -1.567 1 98.75 90 ALA B C 1
ATOM 1952 O O . ALA B 1 90 ? -10.117 11.672 -1.309 1 98.75 90 ALA B O 1
ATOM 1953 N N . ALA B 1 91 ? -9.781 9.859 -2.604 1 98.81 91 ALA B N 1
ATOM 1954 C CA . ALA B 1 91 ? -8.844 10.562 -3.484 1 98.81 91 ALA B CA 1
ATOM 1955 C C . ALA B 1 91 ? -9.508 11.766 -4.145 1 98.81 91 ALA B C 1
ATOM 1957 O O . ALA B 1 91 ? -8.906 12.836 -4.242 1 98.81 91 ALA B O 1
ATOM 1958 N N . TRP B 1 92 ? -10.727 11.578 -4.559 1 98.5 92 TRP B N 1
ATOM 1959 C CA . TRP B 1 92 ? -11.445 12.609 -5.301 1 98.5 92 TRP B CA 1
ATOM 1960 C C . TRP B 1 92 ? -11.883 13.734 -4.371 1 98.5 92 TRP B C 1
ATOM 1962 O O . TRP B 1 92 ? -11.766 14.914 -4.715 1 98.5 92 TRP B O 1
ATOM 1972 N N . THR B 1 93 ? -12.32 13.469 -3.184 1 98.12 93 THR B N 1
ATOM 1973 C CA . THR B 1 93 ? -13 14.445 -2.344 1 98.12 93 THR B CA 1
ATOM 1974 C C . THR B 1 93 ? -12.016 15.102 -1.378 1 98.12 93 THR B C 1
ATOM 1976 O O . THR B 1 93 ? -12.242 16.219 -0.92 1 98.12 93 THR B O 1
ATOM 1979 N N . VAL B 1 94 ? -10.977 14.375 -1.077 1 97.75 94 VAL B N 1
ATOM 1980 C CA . VAL B 1 94 ? -10.125 14.852 0.003 1 97.75 94 VAL B CA 1
ATOM 1981 C C . VAL B 1 94 ? -8.742 15.195 -0.549 1 97.75 94 VAL B C 1
ATOM 1983 O O . VAL B 1 94 ? -8.164 16.234 -0.205 1 97.75 94 VAL B O 1
ATOM 1986 N N . HIS B 1 95 ? -8.156 14.359 -1.456 1 98.31 95 HIS B N 1
ATOM 1987 C CA . HIS B 1 95 ? -6.711 14.383 -1.647 1 98.31 95 HIS B CA 1
ATOM 1988 C C . HIS B 1 95 ? -6.348 14.961 -3.012 1 98.31 95 HIS B C 1
ATOM 1990 O O . HIS B 1 95 ? -5.211 15.383 -3.229 1 98.31 95 HIS B O 1
ATOM 1996 N N . ARG B 1 96 ? -7.25 15 -3.926 1 97.19 96 ARG B N 1
ATOM 1997 C CA . ARG B 1 96 ? -6.926 15.289 -5.32 1 97.19 96 ARG B CA 1
ATOM 1998 C C . ARG B 1 96 ? -6.273 16.656 -5.457 1 97.19 96 ARG B C 1
ATOM 2000 O O . ARG B 1 96 ? -5.402 16.859 -6.309 1 97.19 96 ARG B O 1
ATOM 2007 N N . HIS B 1 97 ? -6.543 17.609 -4.598 1 97.12 97 HIS B N 1
ATOM 2008 C CA . HIS B 1 97 ? -6.016 18.953 -4.738 1 97.12 97 HIS B CA 1
ATOM 2009 C C . HIS B 1 97 ? -4.652 19.094 -4.07 1 97.12 97 HIS B C 1
ATOM 2011 O O . HIS B 1 97 ? -3.971 20.109 -4.238 1 97.12 97 HIS B O 1
ATOM 2017 N N . ASN B 1 98 ? -4.293 18.109 -3.363 1 97.88 98 ASN B N 1
ATOM 2018 C CA . ASN B 1 98 ? -3.041 18.156 -2.609 1 97.88 98 ASN B CA 1
ATOM 2019 C C . ASN B 1 98 ? -1.888 17.547 -3.398 1 97.88 98 ASN B C 1
ATOM 2021 O O . ASN B 1 98 ? -0.772 17.438 -2.889 1 97.88 98 ASN B O 1
ATOM 2025 N N . GLY B 1 99 ? -2.225 17.047 -4.641 1 97.88 99 GLY B N 1
ATOM 2026 C CA . GLY B 1 99 ? -1.193 16.422 -5.453 1 97.88 99 GLY B CA 1
ATOM 2027 C C . GLY B 1 99 ? -1.046 14.938 -5.191 1 97.88 99 GLY B C 1
ATOM 2028 O O . GLY B 1 99 ? -1.913 14.32 -4.566 1 97.88 99 GLY B O 1
ATOM 2029 N N . PHE B 1 100 ? 0.04 14.344 -5.531 1 98.5 100 PHE B N 1
ATOM 2030 C CA . PHE B 1 100 ? 0.249 12.898 -5.52 1 98.5 100 PHE B CA 1
ATOM 2031 C C . PHE B 1 100 ? 0.817 12.445 -4.18 1 98.5 100 PHE B C 1
ATOM 2033 O O . PHE B 1 100 ? 0.345 11.469 -3.598 1 98.5 100 PHE B O 1
ATOM 2040 N N . PHE B 1 101 ? 1.706 13.219 -3.605 1 98.06 101 PHE B N 1
ATOM 2041 C CA . PHE B 1 101 ? 2.576 12.758 -2.531 1 98.06 101 PHE B CA 1
ATOM 2042 C C . PHE B 1 101 ? 1.833 12.742 -1.201 1 98.06 101 PHE B C 1
ATOM 2044 O O . PHE B 1 101 ? 1.143 13.703 -0.858 1 98.06 101 PHE B O 1
ATOM 2051 N N . ILE B 1 102 ? 2.113 11.75 -0.418 1 97.44 102 ILE B N 1
ATOM 2052 C CA . ILE B 1 102 ? 1.432 11.516 0.849 1 97.44 102 ILE B CA 1
ATOM 2053 C C . ILE B 1 102 ? 1.858 12.562 1.869 1 97.44 102 ILE B C 1
ATOM 2055 O O . ILE B 1 102 ? 1.078 12.938 2.748 1 97.44 102 ILE B O 1
ATOM 2059 N N . VAL B 1 103 ? 3.07 13.125 1.769 1 92.81 103 VAL B N 1
ATOM 2060 C CA . VAL B 1 103 ? 3.627 14.047 2.754 1 92.81 103 VAL B CA 1
ATOM 2061 C C . VAL B 1 103 ? 2.785 15.32 2.805 1 92.81 103 VAL B C 1
ATOM 2063 O O . VAL B 1 103 ? 2.721 15.984 3.84 1 92.81 103 VAL B O 1
ATOM 2066 N N . LYS B 1 104 ? 2.068 15.641 1.769 1 94.62 104 LYS B N 1
ATOM 2067 C CA . LYS B 1 104 ? 1.153 16.781 1.75 1 94.62 104 LYS B CA 1
ATOM 2068 C C . LYS B 1 104 ? -0.3 16.312 1.714 1 94.62 104 LYS B C 1
ATOM 2070 O O . LYS B 1 104 ? -1.165 17 1.175 1 94.62 104 LYS B O 1
ATOM 2075 N N . GLU B 1 105 ? -0.513 15.016 2.08 1 97.19 105 GLU B N 1
ATOM 2076 C CA . GLU B 1 105 ? -1.845 14.422 2.119 1 97.19 105 GLU B CA 1
ATOM 2077 C C . GLU B 1 105 ? -2.385 14.188 0.711 1 97.19 105 GLU B C 1
ATOM 2079 O O . GLU B 1 105 ? -3.57 14.406 0.452 1 97.19 105 GLU B O 1
ATOM 2084 N N . GLY B 1 106 ? -1.502 13.883 -0.194 1 98.31 106 GLY B N 1
ATOM 2085 C CA . GLY B 1 106 ? -1.905 13.562 -1.555 1 98.31 106 GLY B CA 1
ATOM 2086 C C . GLY B 1 106 ? -2.564 12.203 -1.68 1 98.31 106 GLY B C 1
ATOM 2087 O O . GLY B 1 106 ? -2.846 11.547 -0.673 1 98.31 106 GLY B O 1
ATOM 2088 N N . TRP B 1 107 ? -2.832 11.797 -2.922 1 98.75 107 TRP B N 1
ATOM 2089 C CA . TRP B 1 107 ? -3.656 10.617 -3.158 1 98.75 107 TRP B CA 1
ATOM 2090 C C . TRP B 1 107 ? -2.787 9.383 -3.379 1 98.75 107 TRP B C 1
ATOM 2092 O O . TRP B 1 107 ? -3.285 8.328 -3.785 1 98.75 107 TRP B O 1
ATOM 2102 N N . GLU B 1 108 ? -1.518 9.461 -3.057 1 98.62 108 GLU B N 1
ATOM 2103 C CA . GLU B 1 108 ? -0.532 8.398 -3.221 1 98.62 108 GLU B CA 1
ATOM 2104 C C . GLU B 1 108 ? -0.959 7.133 -2.482 1 98.62 108 GLU B C 1
ATOM 2106 O O . GLU B 1 108 ? -0.975 6.043 -3.062 1 98.62 108 GLU B O 1
ATOM 2111 N N . TYR B 1 109 ? -1.293 7.273 -1.246 1 98.88 109 TYR B N 1
ATOM 2112 C CA . TYR B 1 109 ? -1.625 6.121 -0.417 1 98.88 109 TYR B CA 1
ATOM 2113 C C . TYR B 1 109 ? -2.924 5.473 -0.88 1 98.88 109 TYR B C 1
ATOM 2115 O O . TYR B 1 109 ? -3.053 4.246 -0.864 1 98.88 109 TYR B O 1
ATOM 2123 N N . ASN B 1 110 ? -3.949 6.23 -1.289 1 98.88 110 ASN B N 1
ATOM 2124 C CA . ASN B 1 110 ? -5.184 5.691 -1.848 1 98.88 110 ASN B CA 1
ATOM 2125 C C . ASN B 1 110 ? -4.91 4.773 -3.035 1 98.88 110 ASN B C 1
ATOM 2127 O O . ASN B 1 110 ? -5.477 3.684 -3.129 1 98.88 110 ASN B O 1
ATOM 2131 N N . LEU B 1 111 ? -4.004 5.219 -3.908 1 98.94 111 LEU B N 1
ATOM 2132 C CA . LEU B 1 111 ? -3.643 4.438 -5.086 1 98.94 111 LEU B CA 1
ATOM 2133 C C . LEU B 1 111 ? -3.023 3.102 -4.68 1 98.94 111 LEU B C 1
ATOM 2135 O O . LEU B 1 111 ? -3.404 2.053 -5.203 1 98.94 111 LEU B O 1
ATOM 2139 N N . VAL B 1 112 ? -2.109 3.119 -3.764 1 98.94 112 VAL B N 1
ATOM 2140 C CA . VAL B 1 112 ? -1.384 1.923 -3.352 1 98.94 112 VAL B CA 1
ATOM 2141 C C . VAL B 1 112 ? -2.354 0.914 -2.742 1 98.94 112 VAL B C 1
ATOM 2143 O O . VAL B 1 112 ? -2.314 -0.273 -3.072 1 98.94 112 VAL B O 1
ATOM 2146 N N . LEU B 1 113 ? -3.26 1.382 -1.856 1 98.94 113 LEU B N 1
ATOM 2147 C CA . LEU B 1 113 ? -4.219 0.487 -1.217 1 98.94 113 LEU B CA 1
ATOM 2148 C C . LEU B 1 113 ? -5.141 -0.148 -2.25 1 98.94 113 LEU B C 1
ATOM 2150 O O . LEU B 1 113 ? -5.379 -1.358 -2.217 1 98.94 113 LEU B O 1
ATOM 2154 N N . ALA B 1 114 ? -5.641 0.65 -3.158 1 99 114 ALA B N 1
ATOM 2155 C CA . ALA B 1 114 ? -6.559 0.148 -4.176 1 99 114 ALA B CA 1
ATOM 2156 C C . ALA B 1 114 ? -5.883 -0.889 -5.066 1 99 114 ALA B C 1
ATOM 2158 O O . ALA B 1 114 ? -6.434 -1.965 -5.309 1 99 114 ALA B O 1
ATOM 2159 N N . ILE B 1 115 ? -4.695 -0.577 -5.504 1 99 115 ILE B N 1
ATOM 2160 C CA . ILE B 1 115 ? -3.998 -1.443 -6.449 1 99 115 ILE B CA 1
ATOM 2161 C C . ILE B 1 115 ? -3.572 -2.732 -5.75 1 99 115 ILE B C 1
ATOM 2163 O O . ILE B 1 115 ? -3.605 -3.811 -6.348 1 99 115 ILE B O 1
ATOM 2167 N N . ALA B 1 116 ? -3.113 -2.65 -4.5 1 99 116 ALA B N 1
ATOM 2168 C CA . ALA B 1 116 ? -2.76 -3.857 -3.756 1 99 116 ALA B CA 1
ATOM 2169 C C . ALA B 1 116 ? -3.969 -4.773 -3.592 1 99 116 ALA B C 1
ATOM 2171 O O . ALA B 1 116 ? -3.854 -5.996 -3.725 1 99 116 ALA B O 1
ATOM 2172 N N . ALA B 1 117 ? -5.125 -4.207 -3.311 1 99 117 ALA B N 1
ATOM 2173 C CA . ALA B 1 117 ? -6.34 -5.008 -3.193 1 99 117 ALA B CA 1
ATOM 2174 C C . ALA B 1 117 ? -6.707 -5.645 -4.531 1 99 117 ALA B C 1
ATOM 2176 O O . ALA B 1 117 ? -7.105 -6.812 -4.578 1 99 117 ALA B O 1
ATOM 2177 N N . ILE B 1 118 ? -6.609 -4.883 -5.578 1 99 118 ILE B N 1
ATOM 2178 C CA . ILE B 1 118 ? -6.883 -5.41 -6.91 1 99 118 ILE B CA 1
ATOM 2179 C C . ILE B 1 118 ? -5.934 -6.566 -7.215 1 99 118 ILE B C 1
ATOM 2181 O O . ILE B 1 118 ? -6.336 -7.566 -7.809 1 99 118 ILE B O 1
ATOM 2185 N N . ALA B 1 119 ? -4.68 -6.398 -6.832 1 98.94 119 ALA B N 1
ATOM 2186 C CA . ALA B 1 119 ? -3.707 -7.465 -7.047 1 98.94 119 ALA B CA 1
ATOM 2187 C C . ALA B 1 119 ? -4.129 -8.75 -6.34 1 98.94 119 ALA B C 1
ATOM 2189 O O . ALA B 1 119 ? -4.051 -9.836 -6.914 1 98.94 119 ALA B O 1
ATOM 2190 N N . VAL B 1 120 ? -4.609 -8.617 -5.113 1 98.94 120 VAL B N 1
ATOM 2191 C CA . VAL B 1 120 ? -5.059 -9.789 -4.367 1 98.94 120 VAL B CA 1
ATOM 2192 C C . VAL B 1 120 ? -6.25 -10.43 -5.074 1 98.94 120 VAL B C 1
ATOM 2194 O O . VAL B 1 120 ? -6.312 -11.648 -5.215 1 98.94 120 VAL B O 1
ATOM 2197 N N . ALA B 1 121 ? -7.16 -9.625 -5.539 1 98.94 121 ALA B N 1
ATOM 2198 C CA . ALA B 1 121 ? -8.336 -10.125 -6.246 1 98.94 121 ALA B CA 1
ATOM 2199 C C . ALA B 1 121 ? -7.938 -10.867 -7.52 1 98.94 121 ALA B C 1
ATOM 2201 O O . ALA B 1 121 ? -8.578 -11.844 -7.902 1 98.94 121 ALA B O 1
ATOM 2202 N N . THR B 1 122 ? -6.934 -10.414 -8.18 1 98.81 122 THR B N 1
ATOM 2203 C CA . THR B 1 122 ? -6.477 -10.969 -9.453 1 98.81 122 THR B CA 1
ATOM 2204 C C . THR B 1 122 ? -5.703 -12.266 -9.227 1 98.81 122 THR B C 1
ATOM 2206 O O . THR B 1 122 ? -5.969 -13.273 -9.883 1 98.81 122 THR B O 1
ATOM 2209 N N . LEU B 1 123 ? -4.773 -12.203 -8.25 1 98.19 123 LEU B N 1
ATOM 2210 C CA . LEU B 1 123 ? -3.904 -13.336 -7.969 1 98.19 123 LEU B CA 1
ATOM 2211 C C . LEU B 1 123 ? -4.664 -14.438 -7.23 1 98.19 123 LEU B C 1
ATOM 2213 O O . LEU B 1 123 ? -4.305 -15.617 -7.32 1 98.19 123 LEU B O 1
ATOM 2217 N N . GLY B 1 124 ? -5.73 -14.047 -6.543 1 98.19 124 GLY B N 1
ATOM 2218 C CA . GLY B 1 124 ? -6.453 -14.938 -5.648 1 98.19 124 GLY B CA 1
ATOM 2219 C C . GLY B 1 124 ? -5.969 -14.859 -4.211 1 98.19 124 GLY B C 1
ATOM 2220 O O . GLY B 1 124 ? -4.902 -14.305 -3.939 1 98.19 124 GLY B O 1
ATOM 2221 N N . PRO B 1 125 ? -6.758 -15.383 -3.359 1 98.62 125 PRO B N 1
ATOM 2222 C CA . PRO B 1 125 ? -6.477 -15.18 -1.937 1 98.62 125 PRO B CA 1
ATOM 2223 C C . PRO B 1 125 ? -5.52 -16.219 -1.367 1 98.62 125 PRO B C 1
ATOM 2225 O O . PRO B 1 125 ? -5.082 -16.109 -0.22 1 98.62 125 PRO B O 1
ATOM 2228 N N . GLY B 1 126 ? -5.137 -17.281 -2.08 1 98.19 126 GLY B N 1
ATOM 2229 C CA . GLY B 1 126 ? -4.32 -18.375 -1.558 1 98.19 126 GLY B CA 1
ATOM 2230 C C . GLY B 1 126 ? -5.133 -19.453 -0.873 1 98.19 126 GLY B C 1
ATOM 2231 O O . GLY B 1 126 ? -6.352 -19.312 -0.724 1 98.19 126 GLY B O 1
ATOM 2232 N N . ARG B 1 127 ? -4.492 -20.531 -0.46 1 98.31 127 ARG B N 1
ATOM 2233 C CA . ARG B 1 127 ? -5.191 -21.672 0.111 1 98.31 127 ARG B CA 1
ATOM 2234 C C . ARG B 1 127 ? -5.641 -21.391 1.539 1 98.31 127 ARG B C 1
ATOM 2236 O O . ARG B 1 127 ? -6.594 -22 2.033 1 98.31 127 ARG B O 1
ATOM 2243 N N . PHE B 1 128 ? -4.906 -20.516 2.203 1 98.62 128 PHE B N 1
ATOM 2244 C CA . PHE B 1 128 ? -5.324 -20.094 3.537 1 98.62 128 PHE B CA 1
ATOM 2245 C C . PHE B 1 128 ? -6.379 -19 3.455 1 98.62 128 PHE B C 1
ATOM 2247 O O . PHE B 1 128 ? -6.141 -17.875 3.887 1 98.62 128 PHE B O 1
ATOM 2254 N N . SER B 1 129 ? -7.559 -19.391 2.979 1 98.88 129 SER B N 1
ATOM 2255 C CA . SER B 1 129 ? -8.648 -18.453 2.752 1 98.88 129 SER B CA 1
ATOM 2256 C C . SER B 1 129 ? -10 -19.156 2.762 1 98.88 129 SER B C 1
ATOM 2258 O O . SER B 1 129 ? -10.078 -20.359 2.508 1 98.88 129 SER B O 1
ATOM 2260 N N . LEU B 1 130 ? -11.016 -18.438 2.992 1 98.88 130 LEU B N 1
ATOM 2261 C CA . LEU B 1 130 ? -12.359 -19 2.934 1 98.88 130 LEU B CA 1
ATOM 2262 C C . LEU B 1 130 ? -12.773 -19.281 1.493 1 98.88 130 LEU B C 1
ATOM 2264 O O . LEU B 1 130 ? -13.5 -20.234 1.227 1 98.88 130 LEU B O 1
ATOM 2268 N N . ASP B 1 131 ? -12.32 -18.469 0.559 1 98.75 131 ASP B N 1
ATOM 2269 C CA . ASP B 1 131 ? -12.586 -18.766 -0.846 1 98.75 131 ASP B CA 1
ATOM 2270 C C . ASP B 1 131 ? -12.062 -20.141 -1.229 1 98.75 131 ASP B C 1
ATOM 2272 O O . ASP B 1 131 ? -12.711 -20.875 -1.973 1 98.75 131 ASP B O 1
ATOM 2276 N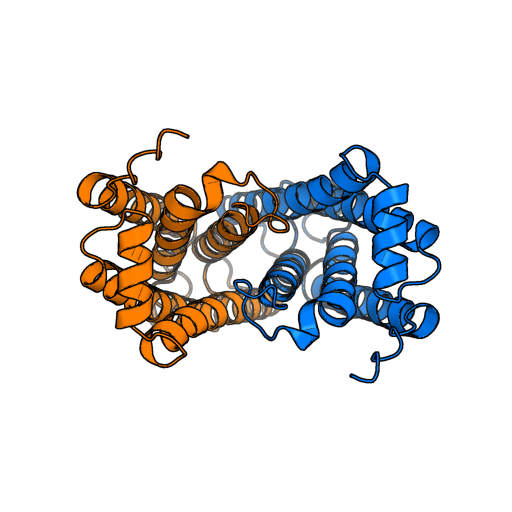 N . TRP B 1 132 ? -10.898 -20.438 -0.739 1 98.12 132 TRP B N 1
ATOM 2277 C CA . TRP B 1 132 ? -10.352 -21.75 -1.052 1 98.12 132 TRP B CA 1
ATOM 2278 C C . TRP B 1 132 ? -11.195 -22.859 -0.428 1 98.12 132 TRP B C 1
ATOM 2280 O O . TRP B 1 132 ? -11.445 -23.891 -1.058 1 98.12 132 TRP B O 1
ATOM 2290 N N . ALA B 1 133 ? -11.609 -22.656 0.794 1 98.31 133 ALA B N 1
ATOM 2291 C CA . ALA B 1 133 ? -12.438 -23.641 1.488 1 98.31 133 ALA B CA 1
ATOM 2292 C C . ALA B 1 133 ? -13.75 -23.859 0.75 1 98.31 133 ALA B C 1
ATOM 2294 O O . ALA B 1 133 ? -14.273 -24.984 0.734 1 98.31 133 ALA B O 1
ATOM 2295 N N . ILE B 1 134 ? -14.211 -22.859 0.131 1 98.44 134 ILE B N 1
ATOM 2296 C CA . ILE B 1 134 ? -15.531 -22.906 -0.484 1 98.44 134 ILE B CA 1
ATOM 2297 C C . ILE B 1 134 ? -15.414 -23.359 -1.936 1 98.44 134 ILE B C 1
ATOM 2299 O O . ILE B 1 134 ? -16.172 -24.219 -2.389 1 98.44 134 ILE B O 1
ATOM 2303 N N . PHE B 1 135 ? -14.367 -22.828 -2.68 1 97.56 135 PHE B N 1
ATOM 2304 C CA . PHE B 1 135 ? -14.367 -22.984 -4.129 1 97.56 135 PHE B CA 1
ATOM 2305 C C . PHE B 1 135 ? -13.211 -23.891 -4.566 1 97.56 135 PHE B C 1
ATOM 2307 O O . PHE B 1 135 ? -13.195 -24.391 -5.691 1 97.56 135 PHE B O 1
ATOM 2314 N N . GLY B 1 136 ? -12.18 -23.969 -3.75 1 96 136 GLY B N 1
ATOM 2315 C CA . GLY B 1 136 ? -11.039 -24.797 -4.086 1 96 136 GLY B CA 1
ATOM 2316 C C . GLY B 1 136 ? -10.227 -24.25 -5.242 1 96 136 GLY B C 1
ATOM 2317 O O . GLY B 1 136 ? -10.109 -23.031 -5.414 1 96 136 GLY B O 1
ATOM 2318 N N . VAL B 1 137 ? -9.664 -25.141 -5.973 1 90.81 137 VAL B N 1
ATOM 2319 C CA . VAL B 1 137 ? -8.703 -24.797 -7.016 1 90.81 137 VAL B CA 1
ATOM 2320 C C . VAL B 1 137 ? -9.43 -24.141 -8.188 1 90.81 137 VAL B C 1
ATOM 2322 O O . VAL B 1 137 ? -8.828 -23.391 -8.953 1 90.81 137 VAL B O 1
ATOM 2325 N N . ASN B 1 138 ? -10.727 -24.391 -8.289 1 93.06 138 ASN B N 1
ATOM 2326 C CA . ASN B 1 138 ? -11.508 -23.828 -9.391 1 93.06 138 ASN B CA 1
ATOM 2327 C C . ASN B 1 138 ? -12.273 -22.594 -8.961 1 93.06 138 ASN B C 1
ATOM 2329 O O . ASN B 1 138 ? -13.414 -22.375 -9.375 1 93.06 138 ASN B O 1
ATOM 2333 N N . ASN B 1 139 ? -11.695 -21.828 -8.086 1 95.81 139 ASN B N 1
ATOM 2334 C CA . ASN B 1 139 ? -12.312 -20.594 -7.625 1 95.81 139 ASN B CA 1
ATOM 2335 C C . ASN B 1 139 ? -12.633 -19.656 -8.789 1 95.81 139 ASN B C 1
ATOM 2337 O O . ASN B 1 139 ? -11.727 -19.141 -9.445 1 95.81 139 ASN B O 1
ATOM 2341 N N . PRO B 1 140 ? -13.906 -19.453 -9.109 1 97.31 140 PRO B N 1
ATOM 2342 C CA . PRO B 1 140 ? -14.281 -18.625 -10.25 1 97.31 140 PRO B CA 1
ATOM 2343 C C . PRO B 1 140 ? -14.086 -17.125 -9.984 1 97.31 140 PRO B C 1
ATOM 2345 O O . PRO B 1 140 ? -14.266 -16.312 -10.891 1 97.31 140 PRO B O 1
ATOM 2348 N N . LEU B 1 141 ? -13.68 -16.719 -8.812 1 98.12 141 LEU B N 1
ATOM 2349 C CA . LEU B 1 141 ? -13.641 -15.32 -8.414 1 98.12 141 LEU B CA 1
ATOM 2350 C C . LEU B 1 141 ? -12.211 -14.781 -8.461 1 98.12 141 LEU B C 1
ATOM 2352 O O . LEU B 1 141 ? -11.938 -13.695 -7.953 1 98.12 141 LEU B O 1
ATOM 2356 N N . MET B 1 142 ? -11.367 -15.469 -9.016 1 97.44 142 MET B N 1
ATOM 2357 C CA . MET B 1 142 ? -9.992 -14.992 -9.148 1 97.44 142 MET B CA 1
ATOM 2358 C C . MET B 1 142 ? -9.617 -14.828 -10.617 1 97.44 142 MET B C 1
ATOM 2360 O O . MET B 1 142 ? -10.469 -14.945 -11.5 1 97.44 142 MET B O 1
ATOM 2364 N N . GLY B 1 143 ? -8.328 -14.477 -10.867 1 97.81 143 GLY B N 1
ATOM 2365 C CA . GLY B 1 143 ? -7.895 -14.297 -12.25 1 97.81 143 GLY B CA 1
ATOM 2366 C C . GLY B 1 143 ? -8.516 -13.086 -12.914 1 97.81 143 GLY B C 1
ATOM 2367 O O . GLY B 1 143 ? -8.664 -12.031 -12.289 1 97.81 143 GLY B O 1
ATOM 2368 N N . TRP B 1 144 ? -8.82 -13.234 -14.133 1 98.56 144 TRP B N 1
ATOM 2369 C CA . TRP B 1 144 ? -9.422 -12.141 -14.891 1 98.56 144 TRP B CA 1
ATOM 2370 C C . TRP B 1 144 ? -10.773 -11.742 -14.297 1 98.56 144 TRP B C 1
ATOM 2372 O O . TRP B 1 144 ? -11.141 -10.57 -14.305 1 98.56 144 TRP B O 1
ATOM 2382 N N . ASN B 1 145 ? -11.531 -12.742 -13.844 1 98.75 145 ASN B N 1
ATOM 2383 C CA . ASN B 1 145 ? -12.805 -12.438 -13.203 1 98.75 145 ASN B CA 1
ATOM 2384 C C . ASN B 1 145 ? -12.609 -11.586 -11.945 1 98.75 145 ASN B C 1
ATOM 2386 O O . ASN B 1 145 ? -13.344 -10.625 -11.719 1 98.75 145 ASN B O 1
ATOM 2390 N N . GLY B 1 146 ? -11.633 -11.992 -11.102 1 98.88 146 GLY B N 1
ATOM 2391 C CA . GLY B 1 146 ? -11.336 -11.219 -9.906 1 98.88 146 GLY B CA 1
ATOM 2392 C C . GLY B 1 146 ? -10.93 -9.789 -10.211 1 98.88 146 GLY B C 1
ATOM 2393 O O . GLY B 1 146 ? -11.375 -8.859 -9.539 1 98.88 146 GLY B O 1
ATOM 2394 N N . LEU B 1 147 ? -10.086 -9.656 -11.227 1 98.94 147 LEU B N 1
ATOM 2395 C CA . LEU B 1 147 ? -9.672 -8.328 -11.672 1 98.94 147 LEU B CA 1
ATOM 2396 C C . LEU B 1 147 ? -10.875 -7.504 -12.117 1 98.94 147 LEU B C 1
ATOM 2398 O O . LEU B 1 147 ? -11.055 -6.371 -11.664 1 98.94 147 LEU B O 1
ATOM 2402 N N . ALA B 1 148 ? -11.688 -8.055 -12.938 1 98.94 148 ALA B N 1
ATOM 2403 C CA . ALA B 1 148 ? -12.836 -7.332 -13.492 1 98.94 148 ALA B CA 1
ATOM 2404 C C . ALA B 1 148 ? -13.812 -6.93 -12.398 1 98.94 148 ALA B C 1
ATOM 2406 O O . ALA B 1 148 ? -14.266 -5.785 -12.352 1 98.94 148 ALA B O 1
ATOM 2407 N N . ILE B 1 149 ? -14.141 -7.855 -11.539 1 98.94 149 ILE B N 1
ATOM 2408 C CA . ILE B 1 149 ? -15.125 -7.598 -10.492 1 98.94 149 ILE B CA 1
ATOM 2409 C C . ILE B 1 149 ? -14.609 -6.508 -9.562 1 98.94 149 ILE B C 1
ATOM 2411 O O . ILE B 1 149 ? -15.328 -5.555 -9.25 1 98.94 149 ILE B O 1
ATOM 2415 N N . SER B 1 150 ? -13.367 -6.617 -9.07 1 98.94 150 SER B N 1
ATOM 2416 C CA . SER B 1 150 ? -12.828 -5.633 -8.133 1 98.94 150 SER B CA 1
ATOM 2417 C C . SER B 1 150 ? -12.789 -4.242 -8.758 1 98.94 150 SER B C 1
ATOM 2419 O O . SER B 1 150 ? -13.172 -3.258 -8.125 1 98.94 150 SER B O 1
ATOM 2421 N N . VAL B 1 151 ? -12.406 -4.137 -10.023 1 98.94 151 VAL B N 1
ATOM 2422 C CA . VAL B 1 151 ? -12.234 -2.844 -10.68 1 98.94 151 VAL B CA 1
ATOM 2423 C C . VAL B 1 151 ? -13.594 -2.277 -11.062 1 98.94 151 VAL B C 1
ATOM 2425 O O . VAL B 1 151 ? -13.93 -1.142 -10.711 1 98.94 151 VAL B O 1
A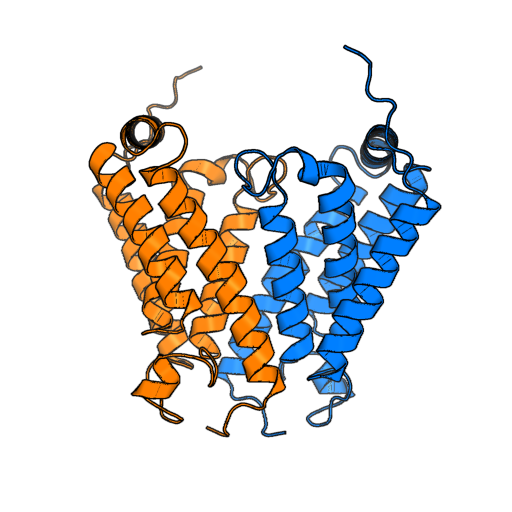TOM 2428 N N . VAL B 1 152 ? -14.461 -3.039 -11.734 1 98.94 152 VAL B N 1
ATOM 2429 C CA . VAL B 1 152 ? -15.719 -2.543 -12.273 1 98.94 152 VAL B CA 1
ATOM 2430 C C . VAL B 1 152 ? -16.672 -2.221 -11.133 1 98.94 152 VAL B C 1
ATOM 2432 O O . VAL B 1 152 ? -17.25 -1.131 -11.086 1 98.94 152 VAL B O 1
ATOM 2435 N N . LEU B 1 153 ? -16.844 -3.16 -10.195 1 98.94 153 LEU B N 1
ATOM 2436 C CA . LEU B 1 153 ? -17.734 -2.916 -9.055 1 98.94 153 LEU B CA 1
ATOM 2437 C C . LEU B 1 153 ? -17.203 -1.771 -8.195 1 98.94 153 LEU B C 1
ATOM 2439 O O . LEU B 1 153 ? -17.984 -0.944 -7.711 1 98.94 153 LEU B O 1
ATOM 2443 N N . GLY B 1 154 ? -15.875 -1.726 -7.945 1 98.94 154 GLY B N 1
ATOM 2444 C CA . GLY B 1 154 ? -15.273 -0.644 -7.18 1 98.94 154 GLY B CA 1
ATOM 2445 C C . GLY B 1 154 ? -15.484 0.72 -7.812 1 98.94 154 GLY B C 1
ATOM 2446 O O . GLY B 1 154 ? -15.875 1.67 -7.129 1 98.94 154 GLY B O 1
ATOM 2447 N N . LEU B 1 155 ? -15.211 0.825 -9.125 1 98.94 155 LEU B N 1
ATOM 2448 C CA . LEU B 1 155 ? -15.391 2.08 -9.852 1 98.94 155 LEU B CA 1
ATOM 2449 C C . LEU B 1 155 ? -16.859 2.482 -9.875 1 98.94 155 LEU B C 1
ATOM 2451 O O . LEU B 1 155 ? -17.188 3.658 -9.711 1 98.94 155 LEU B O 1
ATOM 2455 N N . ALA B 1 156 ? -17.75 1.504 -10.094 1 98.94 156 ALA B N 1
ATOM 2456 C CA . ALA B 1 156 ? -19.172 1.79 -10.086 1 98.94 156 ALA B CA 1
ATOM 2457 C C . ALA B 1 156 ? -19.625 2.336 -8.734 1 98.94 156 ALA B C 1
ATOM 2459 O O . ALA B 1 156 ? -20.406 3.289 -8.672 1 98.94 156 ALA B O 1
ATOM 2460 N N . GLY B 1 157 ? -19.156 1.709 -7.641 1 98.81 157 GLY B N 1
ATOM 2461 C CA . GLY B 1 157 ? -19.469 2.207 -6.312 1 98.81 157 GLY B CA 1
ATOM 2462 C C . GLY B 1 157 ? -18.984 3.625 -6.074 1 98.81 157 GLY B C 1
ATOM 2463 O O . GLY B 1 157 ? -19.719 4.461 -5.547 1 98.81 157 GLY B O 1
ATOM 2464 N N . ALA B 1 158 ? -17.781 3.902 -6.484 1 98.88 158 ALA B N 1
ATOM 2465 C CA . ALA B 1 158 ? -17.203 5.223 -6.277 1 98.88 158 ALA B CA 1
ATOM 2466 C C . ALA B 1 158 ? -17.906 6.277 -7.117 1 98.88 158 ALA B C 1
ATOM 2468 O O . ALA B 1 158 ? -18.328 7.316 -6.598 1 98.88 158 ALA B O 1
ATOM 2469 N N . VAL B 1 159 ? -18.031 6.031 -8.414 1 98.75 159 VAL B N 1
ATOM 2470 C CA . VAL B 1 159 ? -18.641 6.977 -9.336 1 98.75 159 VAL B CA 1
ATOM 2471 C C . VAL B 1 159 ? -20.109 7.199 -8.953 1 98.75 159 VAL B C 1
ATOM 2473 O O . VAL B 1 159 ? -20.594 8.336 -8.961 1 98.75 159 VAL B O 1
ATOM 2476 N N . GLY B 1 160 ? -20.781 6.113 -8.625 1 98.69 160 GLY B N 1
ATOM 2477 C CA . GLY B 1 160 ? -22.156 6.242 -8.164 1 98.69 160 GLY B CA 1
ATOM 2478 C C . GLY B 1 160 ? -22.297 7.133 -6.941 1 98.69 160 GLY B C 1
ATOM 2479 O O . GLY B 1 160 ? -23.156 8.016 -6.906 1 98.69 160 GLY B O 1
ATOM 2480 N N . GLN B 1 161 ? -21.5 6.945 -5.938 1 98.5 161 GLN B N 1
ATOM 2481 C CA . GLN B 1 161 ? -21.547 7.758 -4.727 1 98.5 161 GLN B CA 1
ATOM 2482 C C . GLN B 1 161 ? -21.25 9.227 -5.039 1 98.5 161 GLN B C 1
ATOM 2484 O O . GLN B 1 161 ? -21.906 10.117 -4.504 1 98.5 161 GLN B O 1
ATOM 2489 N N . LEU B 1 162 ? -20.219 9.453 -5.871 1 98.62 162 LEU B N 1
ATOM 2490 C CA . LEU B 1 162 ? -19.828 10.82 -6.184 1 98.62 162 LEU B CA 1
ATOM 2491 C C . LEU B 1 162 ? -20.906 11.531 -6.977 1 98.62 162 LEU B C 1
ATOM 2493 O O . LEU B 1 162 ? -21.234 12.688 -6.688 1 98.62 162 LEU B O 1
ATOM 2497 N N . LEU B 1 163 ? -21.531 10.836 -7.953 1 98.44 163 LEU B N 1
ATOM 2498 C CA . LEU B 1 163 ? -22.562 11.438 -8.781 1 98.44 163 LEU B CA 1
ATOM 2499 C C . LEU B 1 163 ? -23.812 11.742 -7.957 1 98.44 163 LEU B C 1
ATOM 2501 O O . LEU B 1 163 ? -24.453 12.773 -8.148 1 98.44 163 LEU B O 1
ATOM 2505 N N . ILE B 1 164 ? -24.094 10.961 -7.039 1 98.5 164 ILE B N 1
ATOM 2506 C CA . ILE B 1 164 ? -25.359 11.047 -6.32 1 98.5 164 ILE B CA 1
ATOM 2507 C C . ILE B 1 164 ? -25.203 11.977 -5.117 1 98.5 164 ILE B C 1
ATOM 2509 O O . ILE B 1 164 ? -26.094 12.781 -4.82 1 98.5 164 ILE B O 1
ATOM 2513 N N . PHE B 1 165 ? -24.047 11.93 -4.465 1 98.5 165 PHE B N 1
ATOM 2514 C CA . PHE B 1 165 ? -24.031 12.477 -3.113 1 98.5 165 PHE B CA 1
ATOM 2515 C C . PHE B 1 165 ? -23.031 13.625 -2.996 1 98.5 165 PHE B C 1
ATOM 2517 O O . PHE B 1 165 ? -23.078 14.391 -2.031 1 98.5 165 PHE B O 1
ATOM 2524 N N . TYR B 1 166 ? -22.047 13.734 -3.865 1 98.38 166 TYR B N 1
ATOM 2525 C CA . TYR B 1 166 ? -20.984 14.727 -3.719 1 98.38 166 TYR B CA 1
ATOM 2526 C C . TYR B 1 166 ? -21.453 16.094 -4.184 1 98.38 166 TYR B C 1
ATOM 2528 O O . TYR B 1 166 ? -21.875 16.266 -5.328 1 98.38 166 TYR B O 1
ATOM 2536 N N . ARG B 1 167 ? -21.422 17.062 -3.324 1 96.69 167 ARG B N 1
ATOM 2537 C CA . ARG B 1 167 ? -21.703 18.484 -3.559 1 96.69 167 ARG B CA 1
ATOM 2538 C C . ARG B 1 167 ? -20.547 19.344 -3.076 1 96.69 167 ARG B C 1
ATOM 2540 O O . ARG B 1 167 ? -20.516 19.766 -1.917 1 96.69 167 ARG B O 1
ATOM 2547 N N . PRO B 1 168 ? -19.594 19.594 -3.945 1 90.44 168 PRO B N 1
ATOM 2548 C CA . PRO B 1 168 ? -18.391 20.312 -3.514 1 90.44 168 PRO B CA 1
ATOM 2549 C C . PRO B 1 168 ? -18.719 21.625 -2.789 1 90.44 168 PRO B C 1
ATOM 2551 O O . PRO B 1 168 ? -19.656 22.328 -3.168 1 90.44 168 PRO B O 1
ATOM 2554 N N . PRO B 1 169 ? -18.031 21.719 -1.723 1 84.88 169 PRO B N 1
ATOM 2555 C CA . PRO B 1 169 ? -18.25 23 -1.025 1 84.88 169 PRO B CA 1
ATOM 2556 C C . PRO B 1 169 ? -17.922 24.203 -1.894 1 84.88 169 PRO B C 1
ATOM 2558 O O . PRO B 1 169 ? -17.062 24.125 -2.783 1 84.88 169 PRO B O 1
ATOM 2561 N N . ALA B 1 170 ? -18.781 25.188 -1.809 1 75.75 170 ALA B N 1
ATOM 2562 C CA . ALA B 1 170 ? -18.578 26.422 -2.557 1 75.75 170 ALA B CA 1
ATOM 2563 C C . ALA B 1 170 ? -17.172 26.984 -2.348 1 75.75 170 ALA B C 1
ATOM 2565 O O . ALA B 1 170 ? -16.609 26.875 -1.25 1 75.75 170 ALA B O 1
ATOM 2566 N N . GLN B 1 171 ? -16.281 26.969 -3.311 1 65.62 171 GLN B N 1
ATOM 2567 C CA . GLN B 1 171 ? -14.977 27.609 -3.211 1 65.62 171 GLN B CA 1
ATOM 2568 C C . GLN B 1 171 ? -15.094 28.969 -2.535 1 65.62 171 GLN B C 1
ATOM 2570 O O . GLN B 1 171 ? -15.922 29.797 -2.926 1 65.62 171 GLN B O 1
ATOM 2575 N N . GLN B 1 172 ? -15.016 29 -1.238 1 49.16 172 GLN B N 1
ATOM 2576 C CA . GLN B 1 172 ? -15.016 30.344 -0.667 1 49.16 172 GLN B CA 1
ATOM 2577 C C . GLN B 1 172 ? -14.094 31.266 -1.453 1 49.16 172 GLN B C 1
ATOM 2579 O O . GLN B 1 172 ? -12.945 30.922 -1.742 1 49.16 172 GLN B O 1
ATOM 2584 N N . ALA B 1 173 ? -14.727 32 -2.469 1 49.28 173 ALA B N 1
ATOM 2585 C CA . ALA B 1 173 ? -14.023 33.094 -3.115 1 49.28 173 ALA B CA 1
ATOM 2586 C C . ALA B 1 173 ? -13.086 33.812 -2.135 1 49.28 173 ALA B C 1
ATOM 2588 O O . ALA B 1 173 ? -13.516 34.281 -1.079 1 49.28 173 ALA B O 1
ATOM 2589 N N . SER B 1 174 ? -11.883 33.219 -1.936 1 39.94 174 SER B N 1
ATOM 2590 C CA . SER B 1 174 ? -10.992 34.219 -1.397 1 39.94 174 SER B CA 1
ATOM 2591 C C . SER B 1 174 ? -10.914 35.438 -2.33 1 39.94 174 SER B C 1
ATOM 2593 O O . SER B 1 174 ? -11.016 35.281 -3.551 1 39.94 174 SER B O 1
#

Radius of gyration: 20.47 Å; Cα contacts (8 Å, |Δi|>4): 672; chains: 2; bounding box: 51×60×48 Å

Sequence (348 aa):
MTPYASYQDVGLLVLRLVLGVTLAAHGYNKFFGGGRIPGTARWFESIGMKPGKFHATVAATTELAAGLGLAVGLLTPIPAAGFVSLMLVAAWTVHRHNGFFIVKEGWEYNLVLAIAAIAVATLGPGRFSLDWAIFGVNNPLMGWNGLAISVVLGLAGAVGQLLIFYRPPAQQASMTPYASYQDVGLLVLRLVLGVTLAAHGYNKFFGGGRIPGTARWFESIGMKPGKFHATVAATTELAAGLGLAVGLLTPIPAAGFVSLMLVAAWTVHRHNGFFIVKEGWEYNLVLAIAAIAVATLGPGRFSLDWAIFGVNNPLMGWNGLAISVVLGLAGAVGQLLIFYRPPAQQAS